Protein AF-A0A7H9HWL3-F1 (afdb_monomer)

InterPro domains:
  IPR012677 Nucleotide-binding alpha-beta plait domain superfamily [G3DSA:3.30.70.330] (81-155)
  IPR035979 RNA-binding domain superfamily [SSF54928] (73-140)

Structure (mmCIF, N/CA/C/O backbone):
data_AF-A0A7H9HWL3-F1
#
_entry.id   AF-A0A7H9HWL3-F1
#
loop_
_atom_site.group_PDB
_atom_site.id
_atom_site.type_symbol
_atom_site.label_atom_id
_atom_site.label_alt_id
_atom_site.label_comp_id
_atom_site.label_asym_id
_atom_site.label_entity_id
_atom_site.label_seq_id
_atom_site.pdbx_PDB_ins_code
_atom_site.Cartn_x
_atom_site.Cartn_y
_atom_site.Cartn_z
_atom_site.occupancy
_atom_site.B_iso_or_equiv
_atom_site.auth_seq_id
_atom_site.auth_comp_id
_atom_site.auth_asym_id
_atom_site.auth_atom_id
_atom_site.pdbx_PDB_model_num
ATOM 1 N N . MET A 1 1 ? 0.990 -5.997 11.063 1.00 56.06 1 MET A N 1
ATOM 2 C CA . MET A 1 1 ? 0.210 -4.765 11.315 1.00 56.06 1 MET A CA 1
ATOM 3 C C . MET A 1 1 ? 0.719 -4.230 12.633 1.00 56.06 1 MET A C 1
ATOM 5 O O . MET A 1 1 ? 1.069 -5.036 13.473 1.00 56.06 1 MET A O 1
ATOM 9 N N . PHE A 1 2 ? 0.883 -2.928 12.805 1.00 54.97 2 PHE A N 1
ATOM 10 C CA . PHE A 1 2 ? 1.203 -2.393 14.128 1.00 54.97 2 PHE A CA 1
ATOM 11 C C . PHE A 1 2 ? -0.070 -1.769 14.671 1.00 54.97 2 PHE A C 1
ATOM 13 O O . PHE A 1 2 ? -0.746 -1.040 13.946 1.00 54.97 2 PHE A O 1
ATOM 20 N N . VAL A 1 3 ? -0.412 -2.110 15.910 1.00 63.44 3 VAL A N 1
ATOM 21 C CA . VAL A 1 3 ? -1.534 -1.506 16.621 1.00 63.44 3 VAL A CA 1
ATOM 22 C C . VAL A 1 3 ? -1.093 -0.109 17.052 1.00 63.44 3 VAL A C 1
ATOM 24 O O . VAL A 1 3 ? -0.479 0.057 18.100 1.00 63.44 3 VAL A O 1
ATOM 27 N N . GLU A 1 4 ? -1.316 0.887 16.196 1.00 61.88 4 GLU A N 1
ATOM 28 C CA . GLU A 1 4 ? -0.907 2.272 16.478 1.00 61.88 4 GLU A CA 1
ATOM 29 C C . GLU A 1 4 ? -1.862 2.984 17.451 1.00 61.88 4 GLU A C 1
ATOM 31 O O . GLU A 1 4 ? -1.458 3.957 18.078 1.00 61.88 4 GLU A O 1
ATOM 36 N N . ASP A 1 5 ? -3.097 2.488 17.609 1.00 78.94 5 ASP A N 1
ATOM 37 C CA . ASP A 1 5 ? -4.125 3.072 18.481 1.00 78.94 5 ASP A CA 1
ATOM 38 C C . ASP A 1 5 ? -4.682 2.055 19.484 1.00 78.94 5 ASP A C 1
ATOM 40 O O . ASP A 1 5 ? -5.841 1.640 19.420 1.00 78.94 5 ASP A O 1
ATOM 44 N N . ARG A 1 6 ? -3.834 1.594 20.410 1.00 86.19 6 ARG A N 1
ATOM 45 C CA . ARG A 1 6 ? -4.273 0.640 21.440 1.00 86.19 6 ARG A CA 1
ATOM 46 C C . ARG A 1 6 ? -5.408 1.219 22.290 1.00 86.19 6 ARG A C 1
ATOM 48 O O . ARG A 1 6 ? -6.347 0.496 22.595 1.00 86.19 6 ARG A O 1
ATOM 55 N N . GLU A 1 7 ? -5.348 2.505 22.635 1.00 87.31 7 GLU A N 1
ATOM 56 C CA . GLU A 1 7 ? -6.382 3.173 23.436 1.00 87.31 7 GLU A CA 1
ATOM 57 C C . GLU A 1 7 ? -7.715 3.284 22.685 1.00 87.31 7 GLU A C 1
ATOM 59 O O . GLU A 1 7 ? -8.762 2.972 23.253 1.00 87.31 7 GLU A O 1
ATOM 64 N N . GLY A 1 8 ? -7.697 3.646 21.399 1.00 88.19 8 GLY A N 1
ATOM 65 C CA . GLY A 1 8 ? -8.901 3.698 20.571 1.00 88.19 8 GLY A CA 1
ATOM 66 C C . GLY A 1 8 ? -9.546 2.328 20.371 1.00 88.19 8 GLY A C 1
ATOM 67 O O . GLY A 1 8 ? -10.772 2.212 20.416 1.00 88.19 8 GLY A O 1
ATOM 68 N N . ILE A 1 9 ? -8.741 1.272 20.225 1.00 91.88 9 ILE A N 1
ATOM 69 C CA . ILE A 1 9 ? -9.245 -0.107 20.158 1.00 91.88 9 ILE A CA 1
ATOM 70 C C . ILE A 1 9 ? -9.848 -0.532 21.494 1.00 91.88 9 ILE A C 1
ATOM 72 O O . ILE A 1 9 ? -10.937 -1.099 21.498 1.00 91.88 9 ILE A O 1
ATOM 76 N N . VAL A 1 10 ? -9.188 -0.235 22.618 1.00 94.06 10 VAL A N 1
ATOM 77 C CA . VAL A 1 10 ? -9.724 -0.506 23.963 1.00 94.06 10 VAL A CA 1
ATOM 78 C C . VAL A 1 10 ? -11.078 0.178 24.142 1.00 94.06 10 VAL A C 1
ATOM 80 O O . VAL A 1 10 ? -12.043 -0.488 24.506 1.00 94.06 10 VAL A O 1
ATOM 83 N N . GLY A 1 11 ? -11.182 1.467 23.810 1.00 93.94 11 GLY A N 1
ATOM 84 C CA . GLY A 1 11 ? -12.438 2.212 23.923 1.00 93.94 11 GLY A CA 1
ATOM 85 C C . GLY A 1 11 ? -13.539 1.696 22.991 1.00 93.94 11 GLY A C 1
ATOM 86 O O . GLY A 1 11 ? -14.712 1.695 23.362 1.00 93.94 11 GLY A O 1
ATOM 87 N N . TRP A 1 12 ? -13.186 1.225 21.790 1.00 95.06 12 TRP A N 1
ATOM 88 C CA . TRP A 1 12 ? -14.143 0.570 20.894 1.00 95.06 12 TRP A CA 1
ATOM 89 C C . TRP A 1 12 ? -14.610 -0.780 21.453 1.00 95.06 12 TRP A C 1
ATOM 91 O O . TRP A 1 12 ? -15.813 -1.017 21.498 1.00 95.06 12 TRP A O 1
ATOM 101 N N . LEU A 1 13 ? -13.700 -1.625 21.948 1.00 95.81 13 LEU A N 1
ATOM 102 C CA . LEU A 1 13 ? -14.039 -2.921 22.549 1.00 95.81 13 LEU A CA 1
ATOM 103 C C . LEU A 1 13 ? -14.943 -2.759 23.776 1.00 95.81 13 LEU A C 1
ATOM 105 O O . LEU A 1 13 ? -15.941 -3.461 23.891 1.00 95.81 13 LEU A O 1
ATOM 109 N N . GLU A 1 14 ? -14.642 -1.808 24.662 1.00 95.69 14 GLU A N 1
ATOM 110 C CA . GLU A 1 14 ? -15.457 -1.527 25.854 1.00 95.69 14 GLU A CA 1
ATOM 111 C C . GLU A 1 14 ? -16.883 -1.091 25.513 1.00 95.69 14 GLU A C 1
ATOM 113 O O . GLU A 1 14 ? -17.807 -1.350 26.283 1.00 95.69 14 GLU A O 1
ATOM 118 N N . LYS A 1 15 ? -17.068 -0.450 24.356 1.00 96.31 15 LYS A N 1
ATOM 119 C CA . LYS A 1 15 ? -18.381 -0.037 23.870 1.00 96.31 15 LYS A CA 1
ATOM 120 C C . LYS A 1 15 ? -19.120 -1.166 23.150 1.00 96.31 15 LYS A C 1
ATOM 122 O O . LYS A 1 15 ? -20.315 -1.320 23.365 1.00 96.31 15 LYS A O 1
ATOM 127 N N . THR A 1 16 ? -18.433 -1.910 22.286 1.00 96.00 16 THR A N 1
ATOM 128 C CA . THR A 1 16 ? -19.064 -2.865 21.363 1.00 96.00 16 THR A CA 1
ATOM 129 C C . THR A 1 16 ? -19.295 -4.232 22.000 1.00 96.00 16 THR A C 1
ATOM 131 O O . THR A 1 16 ? -20.355 -4.814 21.800 1.00 96.00 16 THR A O 1
ATOM 134 N N . LEU A 1 17 ? -18.350 -4.753 22.793 1.00 95.50 17 LEU A N 1
ATOM 135 C CA . LEU A 1 17 ? -18.457 -6.096 23.384 1.00 95.50 17 LEU A CA 1
ATOM 136 C C . LEU A 1 17 ? -19.731 -6.321 24.224 1.00 95.50 17 LEU A C 1
ATOM 138 O O . LEU A 1 17 ? -20.326 -7.384 24.060 1.00 95.50 17 LEU A O 1
ATOM 142 N N . PRO A 1 18 ? -20.203 -5.366 25.056 1.00 95.69 18 PRO A N 1
ATOM 143 C CA . PRO A 1 18 ? -21.454 -5.532 25.801 1.00 95.69 18 PRO A CA 1
ATOM 144 C C . PRO A 1 18 ? -22.705 -5.678 24.923 1.00 95.69 18 PRO A C 1
ATOM 146 O O . PRO A 1 18 ? -23.732 -6.141 25.408 1.00 95.69 18 PRO A O 1
ATOM 149 N N . GLU A 1 19 ? -22.653 -5.230 23.664 1.00 94.62 19 GLU A N 1
ATOM 150 C CA . GLU A 1 19 ? -23.784 -5.298 22.731 1.00 94.62 19 GLU A CA 1
ATOM 151 C C . GLU A 1 19 ? -23.833 -6.627 21.966 1.00 94.62 19 GLU A C 1
ATOM 153 O O . GLU A 1 19 ? -24.900 -7.011 21.494 1.00 94.62 19 GLU A O 1
ATOM 158 N N . VAL A 1 20 ? -22.692 -7.314 21.836 1.00 94.19 20 VAL A N 1
ATOM 159 C CA . VAL A 1 20 ? -22.531 -8.498 20.969 1.00 94.19 20 VAL A CA 1
ATOM 160 C C . VAL A 1 20 ? -22.169 -9.776 21.729 1.00 94.19 20 VAL A C 1
ATOM 162 O O . VAL A 1 20 ? -22.011 -10.826 21.115 1.00 94.19 20 VAL A O 1
ATOM 165 N N . SER A 1 21 ? -21.975 -9.713 23.048 1.00 93.69 21 SER A N 1
ATOM 166 C CA . SER A 1 21 ? -21.606 -10.872 23.862 1.00 93.69 21 SER A CA 1
ATOM 167 C C . SER A 1 21 ? -22.185 -10.787 25.269 1.00 93.69 21 SER A C 1
ATOM 169 O O . SER A 1 21 ? -22.135 -9.742 25.915 1.00 93.69 21 SER A O 1
ATOM 171 N N . GLU A 1 22 ? -22.671 -11.922 25.774 1.00 90.75 22 GLU A N 1
ATOM 172 C CA . GLU A 1 22 ? -23.059 -12.092 27.182 1.00 90.75 22 GLU A CA 1
ATOM 173 C C . GLU A 1 22 ? -21.871 -12.480 28.087 1.00 90.75 22 GLU A C 1
ATOM 175 O O . GLU A 1 22 ? -22.026 -12.613 29.304 1.00 90.75 22 GLU A O 1
ATOM 180 N N . ALA A 1 23 ? -20.684 -12.700 27.511 1.00 91.88 23 ALA A N 1
ATOM 181 C CA . ALA A 1 23 ? -19.489 -13.085 28.252 1.00 91.88 23 ALA A CA 1
ATOM 182 C C . ALA A 1 23 ? -18.926 -11.929 29.100 1.00 91.88 23 ALA A C 1
ATOM 184 O O . ALA A 1 23 ? -19.312 -10.767 28.969 1.00 91.88 23 ALA A O 1
ATOM 185 N N . ASP A 1 24 ? -17.960 -12.245 29.969 1.00 93.94 24 ASP A N 1
ATOM 186 C CA . ASP A 1 24 ? -17.221 -11.221 30.709 1.00 93.94 24 ASP A CA 1
ATOM 187 C C . ASP A 1 24 ? -16.442 -10.324 29.734 1.00 93.94 24 ASP A C 1
ATOM 189 O O . ASP A 1 24 ? -15.425 -10.718 29.153 1.00 93.94 24 ASP A O 1
ATOM 193 N N . VAL A 1 25 ? -16.938 -9.098 29.574 1.00 93.38 25 VAL A N 1
ATOM 194 C CA . VAL A 1 25 ? -16.396 -8.082 28.667 1.00 93.38 25 VAL A CA 1
ATOM 195 C C . VAL A 1 25 ? -14.932 -7.770 28.971 1.00 93.38 25 VAL A C 1
ATOM 197 O O . VAL A 1 25 ? -14.155 -7.547 28.044 1.00 93.38 25 VAL A O 1
ATOM 200 N N . SER A 1 26 ? -14.532 -7.759 30.247 1.00 92.88 26 SER A N 1
ATOM 201 C CA . SER A 1 26 ? -13.153 -7.441 30.620 1.00 92.88 26 SER A CA 1
ATOM 202 C C . SER A 1 26 ? -12.207 -8.546 30.169 1.00 92.88 26 SER A C 1
ATOM 204 O O . SER A 1 26 ? -11.180 -8.256 29.560 1.00 92.88 26 SER A O 1
ATOM 206 N N . LEU A 1 27 ? -12.577 -9.804 30.415 1.00 93.81 27 LEU A N 1
ATOM 207 C CA . LEU A 1 27 ? -11.764 -10.956 30.031 1.00 93.81 27 LEU A CA 1
ATOM 208 C C . LEU A 1 27 ? -11.664 -11.093 28.506 1.00 93.81 27 LEU A C 1
ATOM 210 O O . LEU A 1 27 ? -10.583 -11.328 27.969 1.00 93.81 27 LEU A O 1
ATOM 214 N N . LEU A 1 28 ? -12.786 -10.913 27.805 1.00 93.81 28 LEU A N 1
ATOM 215 C CA . LEU A 1 28 ? -12.839 -11.008 26.348 1.00 93.81 28 LEU A CA 1
ATOM 216 C C . LEU A 1 28 ? -12.024 -9.899 25.672 1.00 93.81 28 LEU A C 1
ATOM 218 O O . LEU A 1 28 ? -11.327 -10.148 24.689 1.00 93.81 28 LEU A O 1
ATOM 222 N N . LYS A 1 29 ? -12.065 -8.682 26.224 1.00 95.62 29 LYS A N 1
ATOM 223 C CA . LYS A 1 29 ? -11.230 -7.561 25.783 1.00 95.62 29 LYS A CA 1
ATOM 224 C C . LYS A 1 29 ? -9.746 -7.889 25.915 1.00 95.62 29 LYS A C 1
ATOM 226 O O . LYS A 1 29 ? -9.013 -7.726 24.943 1.00 95.62 29 LYS A O 1
ATOM 231 N N . ASP A 1 30 ? -9.312 -8.353 27.084 1.00 93.75 30 ASP A N 1
ATOM 232 C CA . ASP A 1 30 ? -7.902 -8.667 27.334 1.00 93.75 30 ASP A CA 1
ATOM 233 C C . ASP A 1 30 ? -7.409 -9.775 26.395 1.00 93.75 30 ASP A C 1
ATOM 235 O O . ASP A 1 30 ? -6.359 -9.629 25.768 1.00 93.75 30 ASP A O 1
ATOM 239 N N . PHE A 1 31 ? -8.225 -10.814 26.194 1.00 95.62 31 PHE A N 1
ATOM 240 C CA . PHE A 1 31 ? -7.952 -11.881 25.233 1.00 95.62 31 PHE A CA 1
ATOM 241 C C . PHE A 1 31 ? -7.795 -11.361 23.796 1.00 95.62 31 PHE A C 1
ATOM 243 O O . PHE A 1 31 ? -6.853 -11.728 23.096 1.00 95.62 31 PHE A O 1
ATOM 250 N N . LEU A 1 32 ? -8.693 -10.484 23.337 1.00 94.94 32 LEU A N 1
ATOM 251 C CA . LEU A 1 32 ? -8.620 -9.920 21.986 1.00 94.94 32 LEU A CA 1
ATOM 252 C C . LEU A 1 32 ? -7.395 -9.021 21.792 1.00 94.94 32 LEU A C 1
ATOM 254 O O . LEU A 1 32 ? -6.820 -8.997 20.703 1.00 94.94 32 LEU A O 1
ATOM 258 N N . LEU A 1 33 ? -6.975 -8.297 22.829 1.00 93.19 33 LEU A N 1
ATOM 259 C CA . LEU A 1 33 ? -5.755 -7.492 22.791 1.00 93.19 33 LEU A CA 1
ATOM 260 C C . LEU A 1 33 ? -4.498 -8.367 22.739 1.00 93.19 33 LEU A C 1
ATOM 262 O O . LEU A 1 33 ? -3.592 -8.061 21.968 1.00 93.19 33 LEU A O 1
ATOM 266 N N . GLU A 1 34 ? -4.454 -9.460 23.499 1.00 92.31 34 GLU A N 1
ATOM 267 C CA . GLU A 1 34 ? -3.364 -10.443 23.433 1.00 92.31 34 GLU A CA 1
ATOM 268 C C . GLU A 1 34 ? -3.313 -11.117 22.053 1.00 92.31 34 GLU A C 1
ATOM 270 O O . GLU A 1 34 ? -2.261 -11.174 21.414 1.00 92.31 34 GLU A O 1
ATOM 275 N N . PHE A 1 35 ? -4.474 -11.512 21.520 1.00 92.56 35 PHE A N 1
ATOM 276 C CA . PHE A 1 35 ? -4.588 -12.055 20.168 1.00 92.56 35 PHE A CA 1
ATOM 277 C C . PHE A 1 35 ? -4.013 -11.100 19.115 1.00 92.56 35 PHE A C 1
ATOM 279 O O . PHE A 1 35 ? -3.301 -11.537 18.207 1.00 92.56 35 PHE A O 1
ATOM 286 N N . LEU A 1 36 ? -4.281 -9.794 19.230 1.00 90.62 36 LEU A N 1
ATOM 287 C CA . LEU A 1 36 ? -3.723 -8.795 18.317 1.00 90.62 36 LEU A CA 1
ATOM 288 C C . LEU A 1 36 ? -2.198 -8.773 18.335 1.00 90.62 36 LEU A C 1
ATOM 290 O O . LEU A 1 36 ? -1.596 -8.656 17.267 1.00 90.62 36 LEU A O 1
ATOM 294 N N . GLU A 1 37 ? -1.570 -8.886 19.503 1.00 86.19 37 GLU A N 1
ATOM 295 C CA . GLU A 1 37 ? -0.109 -8.889 19.616 1.00 86.19 37 GLU A CA 1
ATOM 296 C C . GLU A 1 37 ? 0.499 -10.076 18.848 1.00 86.19 37 GLU A C 1
ATOM 298 O O . GLU A 1 37 ? 1.485 -9.904 18.126 1.00 86.19 37 GLU A O 1
ATOM 303 N N . GLU A 1 38 ? -0.147 -11.243 18.893 1.00 84.56 38 GLU A N 1
ATOM 304 C CA . GLU A 1 38 ? 0.309 -12.455 18.203 1.00 84.56 38 GLU A CA 1
ATOM 305 C C . GLU A 1 38 ? -0.046 -12.514 16.707 1.00 84.56 38 GLU A C 1
ATOM 307 O O . GLU A 1 38 ? 0.677 -13.127 15.920 1.00 84.56 38 GLU A O 1
ATOM 312 N N . HIS A 1 39 ? -1.168 -11.917 16.299 1.00 84.12 39 HIS A N 1
ATOM 313 C 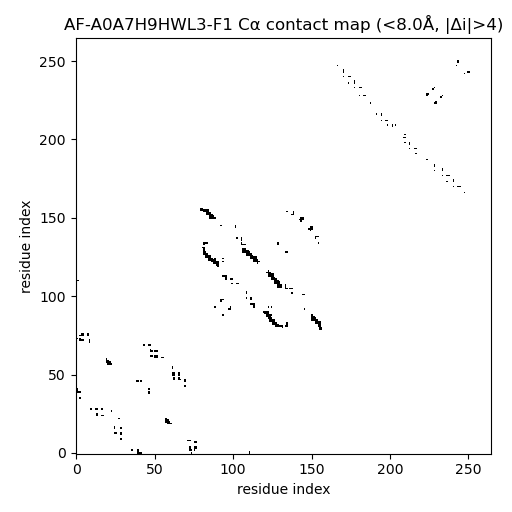CA . HIS A 1 39 ? -1.779 -12.141 14.979 1.00 84.12 39 HIS A CA 1
ATOM 314 C C . HIS A 1 39 ? -1.781 -10.913 14.071 1.00 84.12 39 HIS A C 1
ATOM 316 O O . HIS A 1 39 ? -2.358 -10.933 12.978 1.00 84.12 39 HIS A O 1
ATOM 322 N N . SER A 1 40 ? -1.127 -9.836 14.498 1.00 78.25 40 SER A N 1
ATOM 323 C CA . SER A 1 40 ? -1.124 -8.574 13.768 1.00 78.25 40 SER A CA 1
ATOM 324 C C . SER A 1 40 ? -0.550 -8.680 12.349 1.00 78.25 40 SER A C 1
ATOM 326 O O . SER A 1 40 ? -0.857 -7.861 11.491 1.00 78.25 40 SER A O 1
ATOM 328 N N . ASP A 1 41 ? 0.303 -9.643 12.024 1.00 75.44 41 ASP A N 1
ATOM 329 C CA . ASP A 1 41 ? 0.928 -9.762 10.701 1.00 75.44 41 ASP A CA 1
ATOM 330 C C . ASP A 1 41 ? 0.044 -10.430 9.631 1.00 75.44 41 ASP A C 1
ATOM 332 O O . ASP A 1 41 ? 0.386 -10.393 8.443 1.00 75.44 41 ASP A O 1
ATOM 336 N N . LYS A 1 42 ? -1.116 -10.975 10.013 1.00 78.50 42 LYS A N 1
ATOM 337 C CA . LYS A 1 42 ? -2.020 -11.680 9.099 1.00 78.50 42 LYS A CA 1
ATOM 338 C C . LYS A 1 42 ? -2.764 -10.720 8.157 1.00 78.50 42 LYS A C 1
ATOM 340 O O . LYS A 1 42 ? -3.109 -9.585 8.491 1.00 78.50 42 LYS A O 1
ATOM 345 N N . GLY A 1 43 ? -3.006 -11.183 6.927 1.00 81.00 43 GLY A N 1
ATOM 346 C CA . GLY A 1 43 ? -3.880 -10.491 5.971 1.00 81.00 43 GLY A CA 1
ATOM 347 C C . GLY A 1 43 ? -5.341 -10.487 6.440 1.00 81.00 43 GLY A C 1
ATOM 348 O O . GLY A 1 43 ? -5.694 -11.291 7.296 1.00 81.00 43 GLY A O 1
ATOM 349 N N . LYS A 1 44 ? -6.184 -9.613 5.862 1.00 87.81 44 LYS A N 1
ATOM 350 C CA . LYS A 1 44 ? -7.592 -9.424 6.275 1.00 87.81 44 LYS A CA 1
ATOM 351 C C . LYS A 1 44 ? -8.343 -10.741 6.451 1.00 87.81 44 LYS A C 1
ATOM 353 O O . LYS A 1 44 ? -8.796 -11.018 7.550 1.00 87.81 44 LYS A O 1
ATOM 358 N N . ASP A 1 45 ? -8.418 -11.557 5.403 1.00 89.94 45 ASP A N 1
ATOM 359 C CA . ASP A 1 45 ? -9.234 -12.778 5.428 1.00 89.94 45 ASP A CA 1
ATOM 360 C C . ASP A 1 45 ? -8.743 -13.766 6.497 1.00 89.94 45 ASP A C 1
ATOM 362 O O . ASP A 1 45 ? -9.524 -14.248 7.307 1.00 89.94 45 ASP A O 1
ATOM 366 N N . ALA A 1 46 ? -7.424 -13.976 6.586 1.00 90.19 46 ALA A N 1
ATOM 367 C CA . ALA A 1 46 ? -6.826 -14.863 7.583 1.00 90.19 46 ALA A CA 1
ATOM 368 C C . ALA A 1 46 ? -6.981 -14.351 9.026 1.00 90.19 46 ALA A C 1
ATOM 370 O O . ALA A 1 46 ? -7.050 -15.152 9.956 1.00 90.19 46 ALA A O 1
ATOM 371 N N . PHE A 1 47 ? -7.001 -13.030 9.222 1.00 93.06 47 PHE A N 1
ATOM 372 C CA . PHE A 1 47 ? -7.285 -12.419 10.516 1.00 93.06 47 PHE A CA 1
ATOM 373 C C . PHE A 1 47 ? -8.756 -12.608 10.892 1.00 93.06 47 PHE A C 1
ATOM 375 O O . PHE A 1 47 ? -9.048 -13.111 11.972 1.00 93.06 47 PHE A O 1
ATOM 382 N N . VAL A 1 48 ? -9.669 -12.252 9.982 1.00 94.69 48 VAL A N 1
ATOM 383 C CA . VAL A 1 48 ? -11.118 -12.353 10.190 1.00 94.69 48 VAL A CA 1
ATOM 384 C C . VAL A 1 48 ? -11.510 -13.795 10.490 1.00 94.69 48 VAL A C 1
ATOM 386 O O . VAL A 1 48 ? -12.192 -14.033 11.480 1.00 94.69 48 VAL A O 1
ATOM 389 N N . ASP A 1 49 ? -11.029 -14.761 9.706 1.00 95.19 49 ASP A N 1
ATOM 390 C CA . ASP A 1 49 ? -11.331 -16.179 9.919 1.00 95.19 49 ASP A CA 1
ATOM 391 C C . ASP A 1 49 ? -10.800 -16.688 11.269 1.00 95.19 49 ASP A C 1
ATOM 393 O O . ASP A 1 49 ? -11.484 -17.453 11.948 1.00 95.19 49 ASP A O 1
ATOM 397 N N . ALA A 1 50 ? -9.613 -16.240 11.692 1.00 94.88 50 ALA A N 1
ATOM 398 C CA . ALA A 1 50 ? -9.054 -16.610 12.991 1.00 94.88 50 ALA A CA 1
ATOM 399 C C . ALA A 1 50 ? -9.875 -16.039 14.158 1.00 94.88 50 ALA A C 1
ATOM 401 O O . ALA A 1 50 ? -10.158 -16.764 15.108 1.00 94.88 50 ALA A O 1
ATOM 402 N N . VAL A 1 51 ? -10.304 -14.776 14.069 1.00 95.25 51 VAL A N 1
ATOM 403 C CA . VAL A 1 51 ? -11.172 -14.152 15.081 1.00 95.25 51 VAL A CA 1
ATOM 404 C C . VAL A 1 51 ? -12.541 -14.832 15.114 1.00 95.25 51 VAL A C 1
ATOM 406 O O . VAL A 1 51 ? -13.020 -15.162 16.193 1.00 95.25 51 VAL A O 1
ATOM 409 N N . CYS A 1 52 ? -13.144 -15.115 13.955 1.00 96.19 52 CYS A N 1
ATOM 410 C CA . CYS A 1 52 ? -14.429 -15.820 13.879 1.00 96.19 52 CYS A CA 1
ATOM 411 C C . CYS A 1 52 ? -14.367 -17.181 14.576 1.00 96.19 52 CYS A C 1
ATOM 413 O O . CYS A 1 52 ? -15.281 -17.529 15.313 1.00 96.19 52 CYS A O 1
ATOM 415 N N . LEU A 1 53 ? -13.291 -17.939 14.342 1.00 94.31 53 LEU A N 1
ATOM 416 C CA . LEU A 1 53 ? -13.108 -19.269 14.918 1.00 94.31 53 LEU A CA 1
ATOM 417 C C . LEU A 1 53 ? -12.877 -19.224 16.433 1.00 94.31 53 LEU A C 1
ATOM 419 O O . LEU A 1 53 ? -13.327 -20.117 17.142 1.00 94.31 53 LEU A O 1
ATOM 423 N N . LEU A 1 54 ? -12.183 -18.200 16.932 1.00 93.81 54 LEU A N 1
ATOM 424 C CA . LEU A 1 54 ? -11.941 -18.027 18.367 1.00 93.81 54 LEU A CA 1
ATOM 425 C C . LEU A 1 54 ? -13.175 -17.550 19.132 1.00 93.81 54 LEU A C 1
ATOM 427 O O . LEU A 1 54 ? -13.330 -17.886 20.302 1.00 93.81 54 LEU A O 1
ATOM 431 N N . LEU A 1 55 ? -14.027 -16.757 18.484 1.00 94.62 55 LEU A N 1
ATOM 432 C CA . LEU A 1 55 ? -15.211 -16.154 19.095 1.00 94.62 55 LEU A CA 1
ATOM 433 C C . LEU A 1 55 ? -16.501 -16.934 18.823 1.00 94.62 55 LEU A C 1
ATOM 435 O O . LEU A 1 55 ? -17.585 -16.462 19.172 1.00 94.62 55 LEU A O 1
ATOM 439 N N . ASP A 1 56 ? -16.395 -18.108 18.200 1.00 93.44 56 ASP A N 1
ATOM 440 C CA . ASP A 1 56 ? -17.541 -18.951 17.879 1.00 93.44 56 ASP A CA 1
ATOM 441 C C . ASP A 1 56 ? -18.297 -19.353 19.156 1.00 93.44 56 ASP A C 1
ATOM 443 O O . ASP A 1 56 ? -17.723 -19.897 20.101 1.00 93.44 56 ASP A O 1
ATOM 447 N N . GLY A 1 57 ? -19.590 -19.028 19.203 1.00 91.38 57 GLY A N 1
ATOM 448 C CA . GLY A 1 57 ? -20.444 -19.239 20.376 1.00 91.38 57 GLY A CA 1
ATOM 449 C C . GLY A 1 57 ? -20.197 -18.299 21.565 1.00 91.38 57 GLY A C 1
ATOM 450 O O . GLY A 1 57 ? -20.836 -18.481 22.599 1.00 91.38 57 GLY A O 1
ATOM 451 N N . ILE A 1 58 ? -19.298 -17.314 21.446 1.00 94.50 58 ILE A N 1
ATOM 452 C CA . ILE A 1 58 ? -19.043 -16.283 22.472 1.00 94.50 58 ILE A CA 1
ATOM 453 C C . ILE A 1 58 ? -19.629 -14.936 22.044 1.00 94.50 58 ILE A C 1
ATOM 455 O O . ILE A 1 58 ? -20.179 -14.207 22.870 1.00 94.50 58 ILE A O 1
ATOM 459 N N . VAL A 1 59 ? -19.475 -14.597 20.762 1.00 94.31 59 VAL A N 1
ATOM 460 C CA . VAL A 1 59 ? -19.958 -13.350 20.164 1.00 94.31 59 VAL A CA 1
ATOM 461 C C . VAL A 1 59 ? -21.037 -13.667 19.139 1.00 94.31 59 VAL A C 1
ATOM 463 O O . VAL A 1 59 ? -20.820 -14.481 18.235 1.00 94.31 59 VAL A O 1
ATOM 466 N N . ASP A 1 60 ? -22.176 -12.994 19.264 1.00 90.12 60 ASP A N 1
ATOM 467 C CA . ASP A 1 60 ? -23.260 -13.053 18.292 1.00 90.12 60 ASP A CA 1
ATOM 468 C C . ASP A 1 60 ? -22.791 -12.453 16.964 1.00 90.12 60 ASP A C 1
ATOM 470 O O . ASP A 1 60 ? -22.217 -11.365 16.923 1.00 90.12 60 ASP A O 1
ATOM 474 N N . ASP A 1 61 ? -23.012 -13.179 15.865 1.00 90.94 61 ASP A N 1
ATOM 475 C CA . ASP A 1 61 ? -22.559 -12.785 14.528 1.00 90.94 61 ASP A CA 1
ATOM 476 C C . ASP A 1 61 ? -21.062 -12.389 14.494 1.00 90.94 61 ASP A C 1
ATOM 478 O O . ASP A 1 61 ? -20.668 -11.279 14.121 1.00 90.94 61 ASP A O 1
ATOM 482 N N . SER A 1 62 ? -20.194 -13.344 14.849 1.00 93.19 62 SER A N 1
ATOM 483 C CA . SER A 1 62 ? -18.741 -13.145 14.996 1.00 93.19 62 SER A CA 1
ATOM 484 C C . SER A 1 62 ? -18.027 -12.583 13.757 1.00 93.19 62 SER A C 1
ATOM 486 O O . SER A 1 62 ? -16.995 -11.922 13.886 1.00 93.19 62 SER A O 1
ATOM 488 N N . ARG A 1 63 ? -18.566 -12.793 12.548 1.00 94.94 63 ARG A N 1
ATOM 489 C CA . ARG A 1 63 ? -17.957 -12.320 11.294 1.00 94.94 63 ARG A CA 1
ATOM 490 C C . ARG A 1 63 ? -18.063 -10.803 11.093 1.00 94.94 63 ARG A C 1
ATOM 492 O O . ARG A 1 63 ? -17.009 -10.191 10.921 1.00 94.94 63 ARG A O 1
ATOM 499 N N . PRO A 1 64 ? -19.255 -10.175 11.128 1.00 96.44 64 PRO A N 1
ATOM 500 C CA . PRO A 1 64 ? -19.371 -8.716 11.156 1.00 96.44 64 PRO A CA 1
ATOM 501 C C . PRO A 1 64 ? -18.482 -8.055 12.215 1.00 96.44 64 PRO A C 1
ATOM 503 O O . PRO A 1 64 ? -17.749 -7.118 11.899 1.00 96.44 64 PRO A O 1
ATOM 506 N N . PHE A 1 65 ? -18.473 -8.598 13.437 1.00 96.25 65 PHE A N 1
ATOM 507 C CA . PHE A 1 65 ? -17.605 -8.111 14.508 1.00 96.25 65 PHE A CA 1
ATOM 508 C C . PHE A 1 65 ? -16.119 -8.206 14.134 1.00 96.25 65 PHE A C 1
ATOM 510 O O . PHE A 1 65 ? -15.384 -7.232 14.275 1.00 96.25 65 PHE A O 1
ATOM 517 N N . ALA A 1 66 ? -15.665 -9.351 13.617 1.00 95.94 66 ALA A N 1
ATOM 518 C CA . ALA A 1 66 ? -14.273 -9.559 13.220 1.00 95.94 66 ALA A CA 1
ATOM 519 C C . ALA A 1 66 ? -13.832 -8.632 12.074 1.00 95.94 66 ALA A C 1
ATOM 521 O O . ALA A 1 66 ? -12.685 -8.175 12.050 1.00 95.94 66 ALA A O 1
ATOM 522 N N . GLU A 1 67 ? -14.723 -8.345 11.124 1.00 94.12 67 GLU A N 1
ATOM 523 C CA . GLU A 1 67 ? -14.463 -7.396 10.040 1.00 94.12 67 GLU A CA 1
ATOM 524 C C . GLU A 1 67 ? -14.318 -5.965 10.564 1.00 94.12 67 GLU A C 1
ATOM 526 O O . GLU A 1 67 ? -13.338 -5.299 10.222 1.00 94.12 67 GLU A O 1
ATOM 531 N N . GLU A 1 68 ? -15.232 -5.511 11.426 1.00 94.50 68 GLU A N 1
ATOM 532 C CA . GLU A 1 68 ? -15.142 -4.185 12.046 1.00 94.50 68 GLU A CA 1
ATOM 533 C C . GLU A 1 68 ? -13.914 -4.083 12.957 1.00 94.50 68 GLU A C 1
ATOM 535 O O . GLU A 1 68 ? -13.191 -3.086 12.922 1.00 94.50 68 GLU A O 1
ATOM 540 N N . PHE A 1 69 ? -13.609 -5.140 13.710 1.00 94.12 69 PHE A N 1
ATOM 541 C CA . PHE A 1 69 ? -12.421 -5.204 14.551 1.00 94.12 69 PHE A CA 1
ATOM 542 C C . PHE A 1 69 ? -11.147 -5.059 13.718 1.00 94.12 69 PHE A C 1
ATOM 544 O O . PHE A 1 69 ? -10.295 -4.227 14.028 1.00 94.12 69 PHE A O 1
ATOM 551 N N . TYR A 1 70 ? -11.038 -5.792 12.606 1.00 91.81 70 TYR A N 1
ATOM 552 C CA . TYR A 1 70 ? -9.924 -5.636 11.672 1.00 91.81 70 TYR A CA 1
ATOM 553 C C . TYR A 1 70 ? -9.830 -4.208 11.132 1.00 91.81 70 TYR A C 1
ATOM 555 O O . TYR A 1 70 ? -8.734 -3.652 11.025 1.00 91.81 70 TYR A O 1
ATOM 563 N N . GLU A 1 71 ? -10.968 -3.600 10.792 1.00 88.25 71 GLU A N 1
ATOM 564 C CA . GLU A 1 71 ? -11.006 -2.215 10.344 1.00 88.25 71 GLU A CA 1
ATOM 565 C C . GLU A 1 71 ? -10.508 -1.266 11.421 1.00 88.25 71 GLU A C 1
ATOM 567 O O . GLU A 1 71 ? -9.674 -0.432 11.091 1.00 88.25 71 GLU A O 1
ATOM 572 N N . LYS A 1 72 ? -10.912 -1.410 12.687 1.00 89.75 72 LYS A N 1
ATOM 573 C CA . LYS A 1 72 ? -10.416 -0.597 13.813 1.00 89.75 72 LYS A CA 1
ATOM 574 C C . LYS A 1 72 ? -8.929 -0.760 14.054 1.00 89.75 72 LYS A C 1
ATOM 576 O O . LYS A 1 72 ? -8.222 0.226 14.212 1.00 89.75 72 LYS A O 1
ATOM 581 N N . VAL A 1 73 ? -8.430 -1.985 13.983 1.00 87.88 73 VAL A N 1
ATOM 582 C CA . VAL A 1 73 ? -6.996 -2.265 14.119 1.00 87.88 73 VAL A CA 1
ATOM 583 C C . VAL A 1 73 ? -6.206 -1.638 12.962 1.00 87.88 73 VAL A C 1
ATOM 585 O O . VAL A 1 73 ? -5.099 -1.135 13.152 1.00 87.88 73 VAL A O 1
ATOM 588 N N . CYS A 1 74 ? -6.777 -1.630 11.755 1.00 82.06 74 CYS A N 1
ATOM 589 C CA . CYS A 1 74 ? -6.180 -1.003 10.574 1.00 82.06 74 CYS A CA 1
ATOM 590 C C . CYS A 1 74 ? -6.327 0.519 10.538 1.00 82.06 74 CYS A C 1
ATOM 592 O O . CYS A 1 74 ? -5.483 1.203 9.954 1.00 82.06 74 CYS A O 1
ATOM 594 N N . SER A 1 75 ? -7.422 1.037 11.085 1.00 71.00 75 SER A N 1
ATOM 595 C CA . SER A 1 75 ? -7.708 2.456 11.235 1.00 71.00 75 SER A CA 1
ATOM 596 C C . SER A 1 75 ? -7.122 2.911 12.559 1.00 71.00 75 SER A C 1
ATOM 598 O O . SER A 1 75 ? -7.831 3.268 13.491 1.00 71.00 75 SER A O 1
ATOM 600 N N . GLY A 1 76 ? -5.785 2.928 12.608 1.00 61.25 76 GLY A N 1
ATOM 601 C CA . GLY A 1 76 ? -5.074 3.754 13.579 1.00 61.25 76 GLY A CA 1
ATOM 602 C C . GLY A 1 76 ? -5.576 5.203 13.524 1.00 61.25 76 GLY A C 1
ATOM 603 O O . GLY A 1 76 ? -6.366 5.551 12.630 1.00 61.25 76 GLY A O 1
ATOM 604 N N . PRO A 1 77 ? -5.110 6.079 14.433 1.00 55.38 77 PRO A N 1
ATOM 605 C CA . PRO A 1 77 ? -5.606 7.443 14.493 1.00 55.38 77 PRO A CA 1
ATOM 606 C C . PRO A 1 77 ? -5.445 8.011 13.089 1.00 55.38 77 PRO A C 1
ATOM 608 O O . PRO A 1 77 ? -4.411 7.767 12.452 1.00 55.38 77 PRO A O 1
ATOM 611 N N . ALA A 1 78 ? -6.468 8.698 12.579 1.00 53.78 78 ALA A N 1
ATOM 612 C CA . ALA A 1 78 ? -6.412 9.405 11.306 1.00 53.78 78 ALA A CA 1
ATOM 613 C C . ALA A 1 78 ? -5.432 10.585 11.423 1.00 53.78 78 ALA A C 1
ATOM 615 O O . ALA A 1 78 ? -5.783 11.746 11.244 1.00 53.78 78 ALA A O 1
ATOM 616 N N . ASP A 1 79 ? -4.192 10.290 11.787 1.00 60.31 79 ASP A N 1
ATOM 617 C CA . ASP A 1 79 ? -3.066 11.168 11.708 1.00 60.31 79 ASP A CA 1
ATOM 618 C C . ASP A 1 79 ? -2.754 11.256 10.223 1.00 60.31 79 ASP A C 1
ATOM 620 O O . ASP A 1 79 ? -2.066 10.425 9.628 1.00 60.31 79 ASP A O 1
ATOM 624 N N . VAL A 1 80 ? -3.377 12.255 9.606 1.00 65.00 80 VAL A N 1
ATOM 625 C CA . VAL A 1 80 ? -3.108 12.695 8.236 1.00 65.00 80 VAL A CA 1
ATOM 626 C C . VAL A 1 80 ? -1.647 13.178 8.120 1.00 65.00 80 VAL A C 1
ATOM 628 O O . VAL A 1 80 ? -1.153 13.433 7.024 1.00 65.00 80 VAL A O 1
ATOM 631 N N . GLY A 1 81 ? -0.925 13.288 9.243 1.00 76.38 81 GLY A N 1
ATOM 632 C CA . GLY A 1 81 ? 0.490 13.593 9.312 1.00 76.38 81 GLY A CA 1
ATOM 633 C C . GLY A 1 81 ? 1.395 12.424 8.921 1.00 76.38 81 GLY A C 1
ATOM 634 O O . GLY A 1 81 ? 1.148 11.257 9.200 1.00 76.38 81 GLY A O 1
ATOM 635 N N . ASN A 1 82 ? 2.510 12.778 8.291 1.00 91.25 82 ASN A N 1
ATOM 636 C CA . ASN A 1 82 ? 3.701 11.942 8.124 1.00 91.25 82 ASN A CA 1
ATOM 637 C C . ASN A 1 82 ? 3.566 10.698 7.226 1.00 91.25 82 ASN A C 1
ATOM 639 O O . ASN A 1 82 ? 4.457 9.848 7.202 1.00 91.25 82 ASN A O 1
ATOM 643 N N . TRP A 1 83 ? 2.503 10.613 6.429 1.00 92.88 83 TRP A N 1
ATOM 644 C CA . TRP A 1 83 ? 2.341 9.567 5.424 1.00 92.88 83 TRP A CA 1
ATOM 645 C C . TRP A 1 83 ? 2.850 9.991 4.046 1.00 92.88 83 TRP A C 1
ATOM 647 O O . TRP A 1 83 ? 2.557 11.086 3.555 1.00 92.88 83 TRP A O 1
ATOM 657 N N . VAL A 1 84 ? 3.523 9.065 3.367 1.00 94.44 84 VAL A N 1
ATOM 658 C CA . VAL A 1 84 ? 3.854 9.152 1.943 1.00 94.44 84 VAL A CA 1
ATOM 659 C C . VAL A 1 84 ? 3.312 7.950 1.178 1.00 94.44 84 VAL A C 1
ATOM 661 O O . VAL A 1 84 ? 3.279 6.828 1.682 1.00 94.44 84 VAL A O 1
ATOM 664 N N . THR A 1 85 ? 2.903 8.184 -0.063 1.00 94.12 85 THR A N 1
ATOM 665 C CA . THR A 1 85 ? 2.561 7.148 -1.037 1.00 94.12 85 THR A CA 1
ATOM 666 C C . THR A 1 85 ? 3.683 7.032 -2.049 1.00 94.12 85 THR A C 1
ATOM 668 O O . THR A 1 85 ? 4.027 8.013 -2.700 1.00 94.12 85 THR A O 1
ATOM 671 N N . VAL A 1 86 ? 4.222 5.830 -2.204 1.00 94.38 86 VAL A N 1
ATOM 672 C CA . VAL A 1 86 ? 5.209 5.469 -3.220 1.00 94.38 86 VAL A CA 1
ATOM 673 C C . VAL A 1 86 ? 4.499 4.705 -4.332 1.00 94.38 86 VAL A C 1
ATOM 675 O O . VAL A 1 86 ? 3.828 3.706 -4.067 1.00 94.38 86 VAL A O 1
ATOM 678 N N . TYR A 1 87 ? 4.643 5.158 -5.573 1.00 93.19 87 TYR A N 1
ATOM 679 C CA . TYR A 1 87 ? 3.958 4.595 -6.738 1.00 93.19 87 TYR A CA 1
ATOM 680 C C . TYR A 1 87 ? 4.895 3.804 -7.658 1.00 93.19 87 TYR A C 1
ATOM 682 O O . TYR A 1 87 ? 6.110 4.002 -7.671 1.00 93.19 87 TYR A O 1
ATOM 690 N N . ASP A 1 88 ? 4.291 2.948 -8.490 1.00 90.44 88 ASP A N 1
ATOM 691 C CA . ASP A 1 88 ? 4.948 2.166 -9.554 1.00 90.44 88 ASP A CA 1
ATOM 692 C C . ASP A 1 88 ? 6.017 1.169 -9.064 1.00 90.44 88 ASP A C 1
ATOM 694 O O . ASP A 1 88 ? 6.967 0.833 -9.783 1.00 90.44 88 ASP A O 1
ATOM 698 N N . LEU A 1 89 ? 5.853 0.623 -7.858 1.00 91.88 89 LEU A N 1
ATOM 699 C CA . LEU A 1 89 ? 6.756 -0.394 -7.327 1.00 91.88 89 LEU A CA 1
ATOM 700 C C . LEU A 1 89 ? 6.613 -1.706 -8.122 1.00 91.88 89 LEU A C 1
ATOM 702 O O . LEU A 1 89 ? 5.506 -2.241 -8.235 1.00 91.88 89 LEU A O 1
ATOM 706 N N . PRO A 1 90 ? 7.706 -2.258 -8.682 1.00 89.88 90 PRO A N 1
ATOM 707 C CA . PRO A 1 90 ? 7.689 -3.579 -9.305 1.00 89.88 90 PRO A CA 1
ATOM 708 C C . PRO A 1 90 ? 7.339 -4.684 -8.307 1.00 89.88 90 PRO A C 1
ATOM 710 O O . PRO A 1 90 ? 7.848 -4.694 -7.186 1.00 89.88 90 PRO A O 1
ATOM 713 N N . ALA A 1 91 ? 6.573 -5.685 -8.740 1.00 87.94 91 ALA A N 1
ATOM 714 C CA . ALA A 1 91 ? 6.152 -6.798 -7.884 1.00 87.94 91 ALA A CA 1
ATOM 715 C C . ALA A 1 91 ? 7.302 -7.490 -7.112 1.00 87.94 91 ALA A C 1
ATOM 717 O O . ALA A 1 91 ? 7.124 -7.858 -5.952 1.00 87.94 91 ALA A O 1
ATOM 718 N N . HIS A 1 92 ? 8.498 -7.621 -7.701 1.00 86.88 92 HIS A N 1
ATOM 719 C CA . HIS A 1 92 ? 9.645 -8.278 -7.053 1.00 86.88 92 HIS A CA 1
ATOM 720 C C . HIS A 1 92 ? 10.278 -7.463 -5.907 1.00 86.88 92 HIS A C 1
ATOM 722 O O . HIS A 1 92 ? 10.870 -8.056 -5.006 1.00 86.88 92 HIS A O 1
ATOM 728 N N . VAL A 1 93 ? 10.121 -6.133 -5.901 1.00 87.12 93 VAL A N 1
ATOM 729 C CA . VAL A 1 93 ? 10.562 -5.243 -4.805 1.00 87.12 93 VAL A CA 1
ATOM 730 C C . VAL A 1 93 ? 9.429 -4.855 -3.856 1.00 87.12 93 VAL A C 1
ATOM 732 O O . VAL A 1 93 ? 9.683 -4.243 -2.825 1.00 87.12 93 VAL A O 1
ATOM 735 N N . CYS A 1 94 ? 8.192 -5.287 -4.123 1.00 86.75 94 CYS A N 1
ATOM 736 C CA . CYS A 1 94 ? 7.024 -5.079 -3.258 1.00 86.75 94 CYS A CA 1
ATOM 737 C C . CYS A 1 94 ? 7.042 -5.941 -1.979 1.00 86.75 94 CYS A C 1
ATOM 739 O O . CYS A 1 94 ? 6.013 -6.465 -1.553 1.00 86.75 94 CYS A O 1
ATOM 741 N N . ARG A 1 95 ? 8.215 -6.118 -1.365 1.00 90.69 95 ARG A N 1
ATOM 742 C CA . ARG A 1 95 ? 8.375 -6.748 -0.054 1.00 90.69 95 ARG A CA 1
ATOM 743 C C . ARG A 1 95 ? 8.552 -5.648 0.976 1.00 90.69 95 ARG A C 1
ATOM 745 O O . ARG A 1 95 ? 9.498 -4.872 0.884 1.00 90.69 95 ARG A O 1
ATOM 752 N N . GLN A 1 96 ? 7.688 -5.634 1.984 1.00 90.12 96 GLN A N 1
ATOM 753 C CA . GLN A 1 96 ? 7.678 -4.615 3.035 1.00 90.12 96 GLN A CA 1
ATOM 754 C C . GLN A 1 96 ? 9.072 -4.378 3.645 1.00 90.12 96 GLN A C 1
ATOM 756 O O . GLN A 1 96 ? 9.499 -3.238 3.751 1.00 90.12 96 GLN A O 1
ATOM 761 N N . LYS A 1 97 ? 9.828 -5.447 3.944 1.00 91.56 97 LYS A N 1
ATOM 762 C CA . LYS A 1 97 ? 11.197 -5.353 4.486 1.00 91.56 97 LYS A CA 1
ATOM 763 C C . LYS A 1 97 ? 12.180 -4.610 3.568 1.00 91.56 97 LYS A C 1
ATOM 765 O O . LYS A 1 97 ? 13.031 -3.886 4.066 1.00 91.56 97 LYS A O 1
ATOM 770 N N . LEU A 1 98 ? 12.077 -4.794 2.248 1.00 93.50 98 LEU A N 1
ATOM 771 C CA . LEU A 1 98 ? 12.940 -4.098 1.284 1.00 93.50 98 LEU A CA 1
ATOM 772 C C . LEU A 1 98 ? 12.567 -2.622 1.184 1.00 93.50 98 LEU A C 1
ATOM 774 O O . LEU A 1 98 ? 13.450 -1.777 1.170 1.00 93.50 98 LEU A O 1
ATOM 778 N N . ILE A 1 99 ? 11.267 -2.324 1.153 1.00 94.50 99 ILE A N 1
ATOM 779 C CA . ILE A 1 99 ? 10.772 -0.946 1.111 1.00 94.50 99 ILE A CA 1
ATOM 780 C C . ILE A 1 99 ? 11.205 -0.195 2.373 1.00 94.50 99 ILE A C 1
ATOM 782 O O . ILE A 1 99 ? 11.745 0.895 2.266 1.00 94.50 99 ILE A O 1
ATOM 786 N N . ILE A 1 100 ? 11.039 -0.792 3.557 1.00 94.62 100 ILE A N 1
ATOM 787 C CA . ILE A 1 100 ? 11.481 -0.178 4.816 1.00 94.62 100 ILE A CA 1
ATOM 788 C C . ILE A 1 100 ? 12.978 0.131 4.763 1.00 94.62 100 ILE A C 1
ATOM 790 O O . ILE A 1 100 ? 13.355 1.279 4.961 1.00 94.62 100 ILE A O 1
ATOM 794 N N . ARG A 1 101 ? 13.813 -0.853 4.408 1.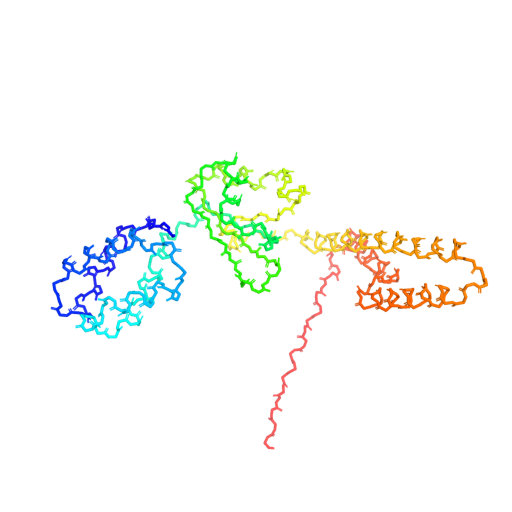00 94.94 101 ARG A N 1
ATOM 795 C CA . ARG A 1 101 ? 15.270 -0.672 4.322 1.00 94.94 101 ARG A CA 1
ATOM 796 C C . ARG A 1 101 ? 15.682 0.437 3.349 1.00 94.94 101 ARG A C 1
ATOM 798 O O . ARG A 1 101 ? 16.659 1.131 3.584 1.00 94.94 101 ARG A O 1
ATOM 805 N N . GLU A 1 102 ? 14.963 0.593 2.245 1.00 95.00 102 GLU A N 1
ATOM 806 C CA . GLU A 1 102 ? 15.279 1.621 1.253 1.00 95.00 102 GLU A CA 1
ATOM 807 C C . GLU A 1 102 ? 14.888 3.030 1.736 1.00 95.00 102 GLU A C 1
ATOM 809 O O . GLU A 1 102 ? 15.572 4.010 1.441 1.00 95.00 102 GLU A O 1
ATOM 814 N N . PHE A 1 103 ? 13.782 3.148 2.475 1.00 95.69 103 PHE A N 1
ATOM 815 C CA . PHE A 1 103 ? 13.227 4.434 2.905 1.00 95.69 103 PHE A CA 1
ATOM 816 C C . PHE A 1 103 ? 13.652 4.855 4.324 1.00 95.69 103 PHE A C 1
ATOM 818 O O . PHE A 1 103 ? 13.482 6.022 4.673 1.00 95.69 103 PHE A O 1
ATOM 825 N N . GLU A 1 104 ? 14.256 3.967 5.122 1.00 95.81 104 GLU A N 1
ATOM 826 C CA . GLU A 1 104 ? 14.746 4.279 6.479 1.00 95.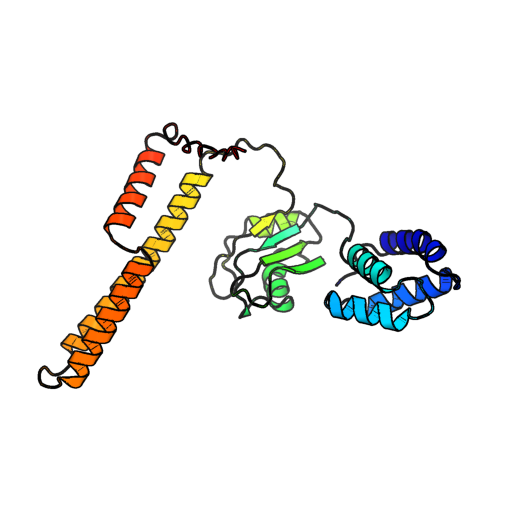81 104 GLU A CA 1
ATOM 827 C C . GLU A 1 104 ? 15.852 5.346 6.488 1.00 95.81 104 GLU A C 1
ATOM 829 O O . GLU A 1 104 ? 16.040 6.045 7.480 1.00 95.81 104 GLU A O 1
ATOM 834 N N . GLN A 1 105 ? 16.549 5.531 5.362 1.00 95.50 105 GLN A N 1
ATOM 835 C CA . GLN A 1 105 ? 17.573 6.567 5.206 1.00 95.50 105 GLN A CA 1
ATOM 836 C C . GLN A 1 105 ? 17.026 7.999 5.338 1.00 95.50 105 GLN A C 1
ATOM 838 O O . GLN A 1 105 ? 17.796 8.920 5.603 1.00 95.50 105 GLN A O 1
ATOM 843 N N . PHE A 1 106 ? 15.716 8.205 5.148 1.00 96.25 106 PHE A N 1
ATOM 844 C CA . PHE A 1 106 ? 15.081 9.517 5.325 1.00 96.25 106 PHE A CA 1
ATOM 845 C C . PHE A 1 106 ? 14.609 9.757 6.756 1.00 96.25 106 PHE A C 1
ATOM 847 O O . PHE A 1 106 ? 14.364 10.905 7.113 1.00 96.25 106 PHE A O 1
ATOM 854 N N . GLY A 1 107 ? 14.493 8.695 7.554 1.00 96.06 107 GLY A N 1
ATOM 855 C CA . GLY A 1 107 ? 14.090 8.748 8.949 1.00 96.06 107 GLY A CA 1
ATOM 856 C C . GLY A 1 107 ? 13.376 7.485 9.416 1.00 96.06 107 GLY A C 1
ATOM 857 O O . GLY A 1 107 ? 13.184 6.527 8.665 1.00 96.06 107 GLY A O 1
ATOM 858 N N . GLN A 1 108 ? 12.974 7.484 10.686 1.00 94.88 108 GLN A N 1
ATOM 859 C CA . GLN A 1 108 ? 12.356 6.319 11.308 1.00 94.88 108 GLN A CA 1
ATOM 860 C C . GLN A 1 108 ? 10.948 6.080 10.745 1.00 94.88 108 GLN A C 1
ATOM 862 O O . GLN A 1 108 ? 10.096 6.971 10.744 1.00 94.88 108 GLN A O 1
ATOM 867 N N . ILE A 1 109 ? 10.707 4.858 10.273 1.00 94.94 109 ILE A N 1
ATOM 868 C CA . ILE A 1 109 ? 9.421 4.423 9.721 1.00 94.94 109 ILE A CA 1
ATOM 869 C C . ILE A 1 109 ? 8.601 3.767 10.835 1.00 94.94 109 ILE A C 1
ATOM 871 O O . ILE A 1 109 ? 9.059 2.803 11.446 1.00 94.94 109 ILE A O 1
ATOM 875 N N . CYS A 1 110 ? 7.381 4.255 11.066 1.00 89.94 110 CYS A N 1
ATOM 876 C CA . CYS A 1 110 ? 6.412 3.623 11.965 1.00 89.94 110 CYS A CA 1
ATOM 877 C C . CYS A 1 110 ? 5.826 2.367 11.323 1.00 89.94 110 CYS A C 1
ATOM 879 O O . CYS A 1 110 ? 5.834 1.282 11.896 1.00 89.94 110 CYS A O 1
ATOM 881 N N . THR A 1 111 ? 5.319 2.518 10.098 1.00 89.31 111 THR A N 1
ATOM 882 C CA . THR A 1 111 ? 4.642 1.438 9.388 1.00 89.31 111 THR A CA 1
ATOM 883 C C . THR A 1 111 ? 4.767 1.594 7.879 1.00 89.31 111 THR A C 1
ATOM 885 O O . THR A 1 111 ? 4.962 2.684 7.342 1.00 89.31 111 THR A O 1
ATOM 888 N N . CYS A 1 112 ? 4.650 0.471 7.178 1.00 92.06 112 CYS A N 1
ATOM 889 C CA . CYS A 1 112 ? 4.663 0.409 5.725 1.00 92.06 112 CYS A CA 1
ATOM 890 C C . CYS A 1 112 ? 3.612 -0.598 5.260 1.00 92.06 112 CYS A C 1
ATOM 892 O O . CYS A 1 112 ? 3.662 -1.764 5.648 1.00 92.06 112 CYS A O 1
ATOM 894 N N . LYS A 1 113 ? 2.699 -0.185 4.383 1.00 91.19 113 LYS A N 1
ATOM 895 C CA . LYS A 1 113 ? 1.640 -1.023 3.815 1.00 91.19 113 LYS A CA 1
ATOM 896 C C . LYS A 1 113 ? 1.751 -1.053 2.299 1.00 91.19 113 LYS A C 1
ATOM 898 O O . LYS A 1 113 ? 1.566 -0.040 1.632 1.00 91.19 113 LYS A O 1
ATOM 903 N N . VAL A 1 114 ? 2.004 -2.231 1.739 1.00 90.62 114 VAL A N 1
ATOM 904 C CA . VAL A 1 114 ? 1.953 -2.426 0.284 1.00 90.62 114 VAL A CA 1
ATOM 905 C C . VAL A 1 114 ? 0.488 -2.504 -0.142 1.00 90.62 114 VAL A C 1
ATOM 907 O O . VAL A 1 114 ? -0.282 -3.290 0.404 1.00 90.62 114 VAL A O 1
ATOM 910 N N . CYS A 1 115 ? 0.104 -1.673 -1.103 1.00 86.25 115 CYS A N 1
ATOM 911 C CA . CYS A 1 115 ? -1.254 -1.537 -1.612 1.00 86.25 115 CYS A CA 1
ATOM 912 C C . CYS A 1 115 ? -1.319 -1.972 -3.081 1.00 86.25 115 CYS A C 1
ATOM 914 O O . CYS A 1 115 ? -0.434 -1.651 -3.874 1.00 86.25 115 CYS A O 1
ATOM 916 N N . GLY A 1 116 ? -2.393 -2.664 -3.457 1.00 80.38 116 GLY A N 1
ATOM 917 C CA . GLY A 1 116 ? -2.603 -3.187 -4.810 1.00 80.38 116 GLY A CA 1
ATOM 918 C C . GLY A 1 116 ? -2.770 -4.704 -4.824 1.00 80.38 116 GLY A C 1
ATOM 919 O O . GLY A 1 116 ? -2.393 -5.394 -3.877 1.00 80.38 116 GLY A O 1
ATOM 920 N N . SER A 1 117 ? -3.364 -5.222 -5.899 1.00 76.19 117 SER A N 1
ATOM 921 C CA . SER A 1 117 ? -3.619 -6.660 -6.031 1.00 76.19 117 SER A CA 1
ATOM 922 C C . SER A 1 117 ? -2.316 -7.432 -6.229 1.00 76.19 117 SER A C 1
ATOM 924 O O . SER A 1 117 ? -1.395 -6.965 -6.905 1.00 76.19 117 SER A O 1
ATOM 926 N N . VAL A 1 118 ? -2.263 -8.665 -5.714 1.00 78.00 118 VAL A N 1
ATOM 927 C CA . VAL A 1 118 ? -1.118 -9.561 -5.924 1.00 78.00 118 VAL A CA 1
ATOM 928 C C . VAL A 1 118 ? -0.884 -9.834 -7.417 1.00 78.00 118 VAL A C 1
ATOM 930 O O . VAL A 1 118 ? 0.257 -9.984 -7.851 1.00 78.00 118 VAL A O 1
ATOM 933 N N . SER A 1 119 ? -1.952 -9.813 -8.214 1.00 76.19 119 SER A N 1
ATOM 934 C CA . SER A 1 119 ? -1.921 -10.035 -9.661 1.00 76.19 119 SER A CA 1
ATOM 935 C C . SER A 1 119 ? -1.398 -8.853 -10.486 1.00 76.19 119 SER A C 1
ATOM 937 O O . SER A 1 119 ? -1.223 -8.998 -11.692 1.00 76.19 119 SER A O 1
ATOM 939 N N . GLN A 1 120 ? -1.183 -7.679 -9.883 1.00 80.06 120 GLN A N 1
ATOM 940 C CA . GLN A 1 120 ? -0.675 -6.508 -10.598 1.00 80.06 120 GLN A CA 1
ATOM 941 C C . GLN A 1 120 ? 0.858 -6.494 -10.611 1.00 80.06 120 GLN A C 1
ATOM 943 O O . GLN A 1 120 ? 1.500 -6.612 -9.564 1.00 80.06 120 GLN A O 1
ATOM 948 N N . ASP A 1 121 ? 1.435 -6.266 -11.796 1.00 80.94 121 ASP A N 1
ATOM 949 C CA . ASP A 1 121 ? 2.887 -6.113 -11.995 1.00 80.94 121 ASP A CA 1
ATOM 950 C C . ASP A 1 121 ? 3.459 -4.878 -11.283 1.00 80.94 121 ASP A C 1
ATOM 952 O O . ASP A 1 121 ? 4.647 -4.831 -10.943 1.00 80.94 121 ASP A O 1
ATOM 956 N N . ARG A 1 122 ? 2.603 -3.871 -11.070 1.00 86.12 122 ARG A N 1
ATOM 957 C CA . ARG A 1 122 ? 2.906 -2.593 -10.426 1.00 86.12 122 ARG A CA 1
ATOM 958 C C . ARG A 1 122 ? 2.006 -2.398 -9.222 1.00 86.12 122 ARG A C 1
ATOM 960 O O . ARG A 1 122 ? 0.791 -2.547 -9.335 1.00 86.12 122 ARG A O 1
ATOM 967 N N . ARG A 1 123 ? 2.600 -2.048 -8.087 1.00 89.88 123 ARG A N 1
ATOM 968 C CA . ARG A 1 123 ? 1.884 -1.788 -6.837 1.00 89.88 123 ARG A CA 1
ATOM 969 C C . ARG A 1 123 ? 2.340 -0.472 -6.230 1.00 89.88 123 ARG A C 1
ATOM 971 O O . ARG A 1 123 ? 3.322 0.124 -6.670 1.00 89.88 123 ARG A O 1
ATOM 978 N N . ASN A 1 124 ? 1.620 -0.039 -5.210 1.00 92.81 124 ASN A N 1
ATOM 979 C CA . ASN A 1 124 ? 1.950 1.154 -4.449 1.00 92.81 124 ASN A CA 1
ATOM 980 C C . ASN A 1 124 ? 2.340 0.750 -3.025 1.00 92.81 124 ASN A C 1
ATOM 982 O O . ASN A 1 124 ? 2.043 -0.359 -2.579 1.00 92.81 124 ASN A O 1
ATOM 986 N N . ALA A 1 125 ? 2.980 1.645 -2.290 1.00 94.06 125 ALA A N 1
ATOM 987 C CA . ALA A 1 125 ? 3.189 1.486 -0.859 1.00 94.06 125 ALA A CA 1
ATOM 988 C C . ALA A 1 125 ? 2.814 2.770 -0.130 1.00 94.06 125 ALA A C 1
ATOM 990 O O . ALA A 1 125 ? 3.074 3.863 -0.616 1.00 94.06 125 ALA A O 1
ATOM 991 N N . LEU A 1 126 ? 2.206 2.622 1.038 1.00 93.69 126 LEU A N 1
ATOM 992 C CA . LEU A 1 126 ? 1.972 3.691 1.995 1.00 93.69 126 LEU A CA 1
ATOM 993 C C . LEU A 1 126 ? 2.996 3.544 3.111 1.00 93.69 126 LEU A C 1
ATOM 995 O O . LEU A 1 126 ? 3.088 2.473 3.707 1.00 93.69 126 LEU A O 1
ATOM 999 N N . ILE A 1 127 ? 3.763 4.591 3.383 1.00 94.81 127 ILE A N 1
ATOM 1000 C CA . ILE A 1 127 ? 4.803 4.603 4.412 1.00 94.81 127 ILE A CA 1
ATOM 1001 C C . ILE A 1 127 ? 4.480 5.731 5.383 1.00 94.81 127 ILE A C 1
ATOM 1003 O O . ILE A 1 127 ? 4.292 6.867 4.951 1.00 94.81 127 ILE A O 1
ATOM 1007 N N . LYS A 1 128 ? 4.424 5.424 6.678 1.00 93.19 128 LYS A N 1
ATOM 1008 C CA . LYS A 1 128 ? 4.287 6.411 7.750 1.00 93.19 128 LYS A CA 1
ATOM 1009 C C . LYS A 1 128 ? 5.639 6.610 8.413 1.00 93.19 128 LYS A C 1
ATOM 1011 O O . LYS A 1 128 ? 6.223 5.647 8.912 1.00 93.19 128 LYS A O 1
ATOM 1016 N N . PHE A 1 129 ? 6.118 7.842 8.430 1.00 95.19 129 PHE A N 1
ATOM 1017 C CA . PHE A 1 129 ? 7.294 8.230 9.198 1.00 95.19 129 PHE A CA 1
ATOM 1018 C C . PHE A 1 129 ? 6.894 8.689 10.601 1.00 95.19 129 PHE A C 1
ATOM 1020 O O . PHE A 1 129 ? 5.765 9.131 10.820 1.00 95.19 129 PHE A O 1
ATOM 1027 N N . VAL A 1 130 ? 7.829 8.600 11.547 1.00 90.38 130 VAL A N 1
ATOM 1028 C CA . VAL A 1 130 ? 7.638 9.117 12.912 1.00 90.38 130 VAL A CA 1
ATOM 1029 C C . VAL A 1 130 ? 7.418 10.628 12.886 1.00 90.38 130 VAL A C 1
ATOM 1031 O O . VAL A 1 130 ? 6.552 11.143 13.590 1.00 90.38 130 VAL A O 1
ATOM 1034 N N . ASP A 1 131 ? 8.161 11.342 12.043 1.00 92.75 131 ASP A N 1
ATOM 1035 C CA . ASP A 1 131 ? 8.166 12.798 12.003 1.00 92.75 131 ASP A CA 1
ATOM 1036 C C . ASP A 1 131 ? 7.966 13.368 10.589 1.00 92.75 131 ASP A C 1
ATOM 1038 O O . ASP A 1 131 ? 8.173 12.722 9.557 1.00 92.75 131 ASP A O 1
ATOM 1042 N N . ARG A 1 132 ? 7.569 14.642 10.553 1.00 92.62 132 ARG A N 1
ATOM 1043 C CA . ARG A 1 132 ? 7.292 15.373 9.314 1.00 92.62 132 ARG A CA 1
ATOM 1044 C C . ARG A 1 132 ? 8.555 15.726 8.529 1.00 92.62 132 ARG A C 1
ATOM 1046 O O . ARG A 1 132 ? 8.487 15.834 7.305 1.00 92.62 132 ARG A O 1
ATOM 1053 N N . ALA A 1 133 ? 9.690 15.926 9.199 1.00 94.31 133 ALA A N 1
ATOM 1054 C CA . ALA A 1 133 ? 10.932 16.286 8.520 1.00 94.31 133 ALA A CA 1
ATOM 1055 C C . ALA A 1 133 ? 11.412 15.128 7.632 1.00 94.31 133 ALA A C 1
ATOM 1057 O O . ALA A 1 133 ? 11.825 15.367 6.498 1.00 94.31 133 ALA A O 1
ATOM 1058 N N . SER A 1 134 ? 11.233 13.888 8.091 1.00 96.50 134 SER A N 1
ATOM 1059 C CA . SER A 1 134 ? 11.477 12.663 7.323 1.00 96.50 134 SER A CA 1
ATOM 1060 C C . SER A 1 134 ? 10.622 12.576 6.056 1.00 96.50 134 SER A C 1
ATOM 1062 O O . SER A 1 134 ? 11.123 12.246 4.979 1.00 96.50 134 SER A O 1
ATOM 1064 N N . VAL A 1 135 ? 9.344 12.965 6.134 1.00 95.00 135 VAL A N 1
ATOM 1065 C CA . VAL A 1 135 ? 8.478 13.075 4.946 1.00 95.00 135 VAL A CA 1
ATOM 1066 C C . VAL A 1 135 ? 9.004 14.113 3.965 1.00 95.00 135 VAL A C 1
ATOM 1068 O O . VAL A 1 135 ? 9.106 13.838 2.771 1.00 95.00 135 VAL A O 1
ATOM 1071 N N . GLU A 1 136 ? 9.363 15.304 4.441 1.00 94.31 136 GLU A N 1
ATOM 1072 C CA . GLU A 1 136 ? 9.892 16.354 3.569 1.00 94.31 136 GLU A CA 1
ATOM 1073 C C . GLU A 1 136 ? 11.234 15.971 2.934 1.00 94.31 136 GLU A C 1
ATOM 1075 O O . 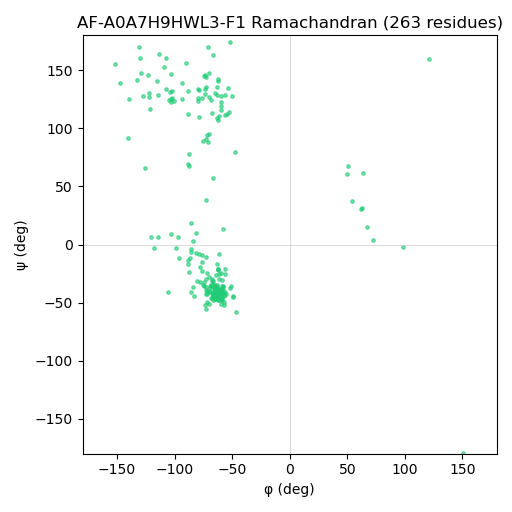GLU A 1 136 ? 11.458 16.291 1.765 1.00 94.31 136 GLU A O 1
ATOM 1080 N N . ALA A 1 137 ? 12.100 15.261 3.661 1.00 95.31 137 ALA A N 1
ATOM 1081 C CA . ALA A 1 137 ? 13.353 14.720 3.141 1.00 95.31 137 ALA A CA 1
ATOM 1082 C C . ALA A 1 137 ? 13.101 13.677 2.043 1.00 95.31 137 ALA A C 1
ATOM 1084 O O . ALA A 1 137 ? 13.690 13.765 0.965 1.00 95.31 137 ALA A O 1
ATOM 1085 N N . CYS A 1 138 ? 12.167 12.753 2.279 1.00 95.25 138 CYS A N 1
ATOM 1086 C CA . CYS A 1 138 ? 11.760 11.735 1.314 1.00 95.25 138 CYS A CA 1
ATOM 1087 C C . CYS A 1 138 ? 11.205 12.361 0.019 1.00 95.25 138 CYS A C 1
ATOM 1089 O O . CYS A 1 138 ? 11.633 12.006 -1.076 1.00 95.25 138 CYS A O 1
ATOM 1091 N N . LEU A 1 139 ? 10.326 13.364 0.128 1.00 93.88 139 LEU A N 1
ATOM 1092 C CA . LEU A 1 139 ? 9.725 14.049 -1.028 1.00 93.88 139 LEU A CA 1
ATOM 1093 C C . LEU A 1 139 ? 10.722 14.878 -1.845 1.00 93.88 139 LEU A C 1
ATOM 1095 O O . LEU A 1 139 ? 10.523 15.077 -3.042 1.00 93.88 139 LEU A O 1
ATOM 1099 N N . ARG A 1 140 ? 11.771 15.407 -1.207 1.00 92.81 140 ARG A N 1
ATOM 1100 C CA . ARG A 1 140 ? 12.832 16.170 -1.887 1.00 92.81 140 ARG A CA 1
ATOM 1101 C C . ARG A 1 140 ? 13.935 15.273 -2.445 1.00 92.81 140 ARG A C 1
ATOM 1103 O O . ARG A 1 140 ? 14.828 15.785 -3.120 1.00 92.81 140 ARG A O 1
ATOM 1110 N N . SER A 1 141 ? 13.897 13.973 -2.157 1.00 90.12 141 SER A N 1
ATOM 1111 C CA . SER A 1 141 ? 14.930 13.044 -2.589 1.00 90.12 141 SER A CA 1
ATOM 1112 C C . SER A 1 141 ? 14.996 12.957 -4.111 1.00 90.12 141 SER A C 1
ATOM 1114 O O . SER A 1 141 ? 14.003 12.709 -4.794 1.00 90.12 141 SER A O 1
ATOM 1116 N N . SER A 1 142 ? 16.203 13.135 -4.638 1.00 81.31 142 SER A N 1
ATOM 1117 C CA . SER A 1 142 ? 16.567 12.844 -6.026 1.00 81.31 142 SER A CA 1
ATOM 1118 C C . SER A 1 142 ? 17.364 11.542 -6.148 1.00 81.31 142 SER A C 1
ATOM 1120 O O . SER A 1 142 ? 17.910 11.251 -7.212 1.00 81.31 142 SER A O 1
ATOM 1122 N N . VAL A 1 143 ? 17.461 10.770 -5.062 1.00 81.12 143 VAL A N 1
ATOM 1123 C CA . VAL A 1 143 ? 18.181 9.497 -5.041 1.00 81.12 143 VAL A CA 1
ATOM 1124 C C . VAL A 1 143 ? 17.345 8.462 -5.793 1.00 81.12 143 VAL A C 1
ATOM 1126 O O . VAL A 1 143 ? 16.147 8.347 -5.530 1.00 81.12 143 VAL A O 1
ATOM 1129 N N . PRO A 1 144 ? 17.925 7.725 -6.751 1.00 83.38 144 PRO A N 1
ATOM 1130 C CA . PRO A 1 144 ? 17.209 6.637 -7.381 1.00 83.38 144 PRO A CA 1
ATOM 1131 C C . PRO A 1 144 ? 17.083 5.454 -6.410 1.00 83.38 144 PRO A C 1
ATOM 1133 O O . PRO A 1 144 ? 17.985 5.158 -5.633 1.00 83.38 144 PRO A O 1
ATOM 1136 N N . PHE A 1 145 ? 15.955 4.766 -6.488 1.00 82.94 145 PHE A N 1
ATOM 1137 C CA . PHE A 1 145 ? 15.559 3.666 -5.621 1.00 82.94 145 PHE A CA 1
ATOM 1138 C C . PHE A 1 145 ? 15.601 2.342 -6.384 1.00 82.94 145 PHE A C 1
ATOM 1140 O O . PHE A 1 145 ? 15.367 2.312 -7.593 1.00 82.94 145 PHE A O 1
ATOM 1147 N N . PHE A 1 146 ? 15.824 1.224 -5.694 1.00 86.00 146 PHE A N 1
ATOM 1148 C CA . PHE A 1 146 ? 15.617 -0.124 -6.255 1.00 86.00 146 PHE A CA 1
ATOM 1149 C C . PHE A 1 146 ? 16.297 -0.368 -7.625 1.00 86.00 146 PHE A C 1
ATOM 1151 O O . PHE A 1 146 ? 15.618 -0.589 -8.634 1.00 86.00 146 PHE A O 1
ATOM 1158 N N . ASN A 1 147 ? 17.635 -0.391 -7.658 1.00 82.94 147 ASN A N 1
ATOM 1159 C CA . ASN A 1 147 ? 18.447 -0.558 -8.878 1.00 82.94 147 ASN A CA 1
ATOM 1160 C C . ASN A 1 147 ? 18.272 0.599 -9.885 1.00 82.94 147 ASN A C 1
ATOM 1162 O O . ASN A 1 147 ? 17.829 0.391 -11.016 1.00 82.94 147 ASN A O 1
ATOM 1166 N N . ASP A 1 148 ? 18.619 1.818 -9.467 1.00 81.50 148 ASP A N 1
ATOM 1167 C CA . ASP A 1 148 ? 18.660 3.023 -10.311 1.00 81.50 148 ASP A CA 1
ATOM 1168 C C . ASP A 1 148 ? 17.313 3.473 -10.911 1.00 81.50 148 ASP A C 1
ATOM 1170 O O . ASP A 1 148 ? 17.241 4.058 -11.999 1.00 81.50 148 ASP A O 1
ATOM 1174 N N . ARG A 1 149 ? 16.205 3.235 -10.202 1.00 84.56 149 ARG A N 1
ATOM 1175 C CA . ARG A 1 149 ? 14.871 3.646 -10.647 1.00 84.56 149 ARG A CA 1
ATOM 1176 C C . ARG A 1 149 ? 14.321 4.819 -9.852 1.00 84.56 149 ARG A C 1
ATOM 1178 O O . ARG A 1 149 ? 14.252 4.805 -8.634 1.00 84.56 149 ARG A O 1
ATOM 1185 N N . PHE A 1 150 ? 13.777 5.802 -10.554 1.00 83.44 150 PHE A N 1
ATOM 1186 C CA . PHE A 1 150 ? 12.969 6.834 -9.912 1.00 83.44 150 PHE A CA 1
ATOM 1187 C C . PHE A 1 150 ? 11.558 6.296 -9.668 1.00 83.44 150 PHE A C 1
ATOM 1189 O O . PHE A 1 150 ? 10.892 5.851 -10.607 1.00 83.44 150 PHE A O 1
ATOM 1196 N N . VAL A 1 151 ? 11.118 6.319 -8.411 1.00 89.75 151 VAL A N 1
ATOM 1197 C CA . VAL A 1 151 ? 9.722 6.078 -8.024 1.00 89.75 151 VAL A CA 1
ATOM 1198 C C . VAL A 1 151 ? 9.066 7.416 -7.709 1.00 89.75 151 VAL A C 1
ATOM 1200 O O . VAL A 1 151 ? 9.724 8.339 -7.234 1.00 89.75 151 VAL A O 1
ATOM 1203 N N . GLN A 1 152 ? 7.776 7.543 -8.006 1.00 90.38 152 GLN A N 1
ATOM 1204 C CA . GLN A 1 152 ? 7.022 8.736 -7.631 1.00 90.38 152 GLN A CA 1
ATOM 1205 C C . GLN A 1 152 ? 6.630 8.623 -6.156 1.00 90.38 152 GLN A C 1
ATOM 1207 O O . GLN A 1 152 ? 6.141 7.574 -5.736 1.00 90.38 152 GLN A O 1
ATOM 1212 N N . VAL A 1 153 ? 6.829 9.697 -5.392 1.00 93.81 153 VAL A N 1
ATOM 1213 C CA . VAL A 1 153 ? 6.480 9.774 -3.970 1.00 93.81 153 VAL A CA 1
ATOM 1214 C C . VAL A 1 153 ? 5.630 11.019 -3.733 1.00 93.81 153 VAL A C 1
ATOM 1216 O O . VAL A 1 153 ? 6.047 12.109 -4.112 1.00 93.81 153 VAL A O 1
ATOM 1219 N N . ASP A 1 154 ? 4.468 10.869 -3.096 1.00 93.19 154 ASP A N 1
ATOM 1220 C CA . ASP A 1 154 ? 3.574 11.982 -2.740 1.00 93.19 154 ASP A CA 1
ATOM 1221 C C . ASP A 1 154 ? 3.165 11.924 -1.262 1.00 93.19 154 ASP A C 1
ATOM 1223 O O . ASP A 1 154 ? 2.997 10.845 -0.703 1.00 93.19 154 ASP A O 1
ATOM 1227 N N . ALA A 1 155 ? 2.951 13.079 -0.625 1.00 91.62 155 ALA A N 1
ATOM 1228 C CA . ALA A 1 155 ? 2.373 13.137 0.720 1.00 91.62 155 ALA A CA 1
ATOM 1229 C C . ALA A 1 155 ? 0.876 12.795 0.690 1.00 91.62 155 ALA A C 1
ATOM 1231 O O . ALA A 1 155 ? 0.128 13.324 -0.138 1.00 91.62 155 ALA A O 1
ATOM 1232 N N . VAL A 1 156 ? 0.417 11.971 1.631 1.00 84.69 156 VAL A N 1
ATOM 1233 C CA . VAL A 1 156 ? -1.018 11.707 1.821 1.00 84.69 156 VAL A CA 1
ATOM 1234 C C . VAL A 1 156 ? -1.661 12.943 2.467 1.00 84.69 156 VAL A C 1
ATOM 1236 O O . VAL A 1 156 ? -1.102 13.516 3.394 1.00 84.69 156 VAL A O 1
ATOM 1239 N N . GLY A 1 157 ? -2.811 13.399 1.955 1.00 68.81 157 GLY A N 1
ATOM 1240 C CA . GLY A 1 157 ? -3.553 14.540 2.523 1.00 68.81 157 GLY A CA 1
ATOM 1241 C C . GLY A 1 157 ? -3.343 15.903 1.846 1.00 68.81 157 GLY A C 1
ATOM 1242 O O . GLY A 1 157 ? -4.017 16.866 2.198 1.00 68.81 157 GLY A O 1
ATOM 1243 N N . ARG A 1 158 ? -2.490 16.016 0.818 1.00 53.72 158 ARG A N 1
ATOM 1244 C CA . ARG A 1 158 ? -2.379 17.248 0.001 1.00 53.72 158 ARG A CA 1
ATOM 1245 C C . ARG A 1 158 ? -3.442 17.391 -1.101 1.00 53.72 158 ARG A C 1
ATOM 1247 O O . ARG A 1 158 ? -3.317 18.273 -1.944 1.00 53.72 158 ARG A O 1
ATOM 1254 N N . ALA A 1 159 ? -4.470 16.543 -1.110 1.00 46.72 159 ALA A N 1
ATOM 1255 C CA . ALA A 1 159 ? -5.457 16.513 -2.187 1.00 46.72 159 ALA A CA 1
ATOM 1256 C C . ALA A 1 159 ? -6.490 17.662 -2.143 1.00 46.72 159 ALA A C 1
ATOM 1258 O O . ALA A 1 159 ? -6.996 18.015 -3.203 1.00 46.72 159 ALA A O 1
ATOM 1259 N N . ASP A 1 160 ? -6.736 18.291 -0.982 1.00 39.81 160 ASP A N 1
ATOM 1260 C CA . ASP A 1 160 ? -7.892 19.198 -0.809 1.00 39.81 160 ASP A CA 1
ATOM 1261 C C . ASP A 1 160 ? -7.566 20.650 -0.415 1.00 39.81 160 ASP A C 1
ATOM 1263 O O . ASP A 1 160 ? -8.472 21.448 -0.182 1.00 39.81 160 ASP A O 1
ATOM 1267 N N . ALA A 1 161 ? -6.295 21.054 -0.384 1.00 40.62 161 ALA A N 1
ATOM 1268 C CA . ALA A 1 161 ? -5.978 22.478 -0.303 1.00 40.62 161 ALA A CA 1
ATOM 1269 C C . ALA A 1 161 ? -5.907 23.040 -1.724 1.00 40.62 161 ALA A C 1
ATOM 1271 O O . ALA A 1 161 ? -5.000 22.687 -2.477 1.00 40.62 161 ALA A O 1
ATOM 1272 N N . GLU A 1 162 ? -6.864 23.904 -2.069 1.00 38.00 162 GLU A N 1
ATOM 1273 C CA . GLU A 1 162 ? -6.912 24.746 -3.266 1.00 38.00 162 GLU A CA 1
ATOM 1274 C C . GLU A 1 162 ? -5.578 25.481 -3.503 1.00 38.00 162 GLU A C 1
ATOM 1276 O O . GLU A 1 162 ? -5.411 26.665 -3.217 1.00 38.00 162 GLU A O 1
ATOM 1281 N N . GLN A 1 163 ? -4.591 24.791 -4.065 1.00 36.50 163 GLN A N 1
ATOM 1282 C CA . GLN A 1 163 ? -3.573 25.439 -4.865 1.00 36.50 163 GLN A CA 1
ATOM 1283 C C . GLN A 1 163 ? -4.202 25.671 -6.238 1.00 36.50 163 GLN A C 1
ATOM 1285 O O . GLN A 1 163 ? -4.691 24.708 -6.841 1.00 36.50 163 GLN A O 1
ATOM 1290 N N . PRO A 1 164 ? -4.198 26.908 -6.771 1.00 35.03 164 PRO A N 1
ATOM 1291 C CA . PRO A 1 164 ? -4.537 27.119 -8.168 1.00 35.03 164 PRO A CA 1
ATOM 1292 C C . PRO A 1 164 ? -3.601 26.218 -8.963 1.00 35.03 164 PRO A C 1
ATOM 1294 O O . PRO A 1 164 ? -2.387 26.412 -8.912 1.00 35.03 164 PRO A O 1
ATOM 1297 N N . GLN A 1 165 ? -4.148 25.182 -9.610 1.00 39.88 165 GLN A N 1
ATOM 1298 C CA . GLN A 1 165 ? -3.337 24.257 -10.388 1.00 39.88 165 GLN A CA 1
ATOM 1299 C C . GLN A 1 165 ? -2.510 25.097 -11.362 1.00 39.88 165 GLN A C 1
ATOM 1301 O O . GLN A 1 165 ? -3.092 25.733 -12.249 1.00 39.88 165 GLN A O 1
ATOM 1306 N N . PRO A 1 166 ? -1.171 25.139 -11.233 1.00 40.50 166 PRO A N 1
ATOM 1307 C CA . PRO A 1 166 ? -0.388 25.726 -12.289 1.00 40.50 166 PRO A CA 1
ATOM 1308 C C . PRO A 1 166 ? -0.647 24.834 -13.501 1.00 40.50 166 PRO A C 1
ATOM 1310 O O . PRO A 1 166 ? -0.616 23.605 -13.401 1.00 40.50 166 PRO A O 1
ATOM 1313 N N . MET A 1 167 ? -0.891 25.436 -14.662 1.00 44.09 167 MET A N 1
ATOM 1314 C CA . MET A 1 167 ? -1.069 24.746 -15.947 1.00 44.09 167 MET A CA 1
ATOM 1315 C C . MET A 1 167 ? 0.135 23.859 -16.368 1.00 44.09 167 MET A C 1
ATOM 1317 O O . MET A 1 167 ? 0.206 23.387 -17.499 1.00 44.09 167 MET A O 1
ATOM 1321 N N . GLY A 1 168 ? 1.072 23.577 -15.458 1.00 47.75 168 GLY A N 1
ATOM 1322 C CA . GLY A 1 168 ? 2.157 22.617 -15.591 1.00 47.75 168 GLY A CA 1
ATOM 1323 C C . GLY A 1 168 ? 1.745 21.140 -15.521 1.00 47.75 168 GLY A C 1
ATOM 1324 O O . GLY A 1 168 ? 2.567 20.303 -15.880 1.00 47.75 168 GLY A O 1
ATOM 1325 N N . SER A 1 169 ? 0.511 20.772 -15.139 1.00 58.88 169 SER A N 1
ATOM 1326 C CA . SER A 1 169 ? 0.123 19.346 -15.067 1.00 58.88 169 SER A CA 1
ATOM 1327 C C . SER A 1 169 ? -0.059 18.702 -16.448 1.00 58.88 169 SER A C 1
ATOM 1329 O O . SER A 1 169 ? 0.453 17.612 -16.686 1.00 58.88 169 SER A O 1
ATOM 1331 N N . ALA A 1 170 ? -0.695 19.389 -17.402 1.00 57.22 170 ALA A N 1
ATOM 1332 C CA . ALA A 1 170 ? -0.864 18.869 -18.761 1.00 57.22 170 ALA A CA 1
ATOM 1333 C C . ALA A 1 170 ? 0.467 18.835 -19.525 1.00 57.22 170 ALA A C 1
ATOM 1335 O O . ALA A 1 170 ? 0.763 17.869 -20.226 1.00 57.22 170 ALA A O 1
ATOM 1336 N N . LEU A 1 171 ? 1.295 19.869 -19.355 1.00 57.25 171 LEU A N 1
ATOM 1337 C CA . LEU A 1 171 ? 2.593 19.978 -20.015 1.00 57.25 171 LEU A CA 1
ATOM 1338 C C . LEU A 1 171 ? 3.617 19.006 -19.416 1.00 57.25 171 LEU A C 1
ATOM 1340 O O . LEU A 1 171 ? 4.358 18.372 -20.162 1.00 57.25 171 LEU A O 1
ATOM 1344 N N . GLY A 1 172 ? 3.602 18.821 -18.093 1.00 62.00 172 GLY A N 1
ATOM 1345 C CA . GLY A 1 172 ? 4.393 17.808 -17.395 1.00 62.00 172 GLY A CA 1
ATOM 1346 C C . GLY A 1 172 ? 3.990 16.392 -17.799 1.00 62.00 172 GLY A C 1
ATOM 1347 O O . GLY A 1 172 ? 4.845 15.603 -18.186 1.00 62.00 172 GLY A O 1
ATOM 1348 N N . GLN A 1 173 ? 2.689 16.086 -17.829 1.00 63.78 173 GLN A N 1
ATOM 1349 C CA . GLN A 1 173 ? 2.189 14.785 -18.287 1.00 63.78 173 GLN A CA 1
ATOM 1350 C C . GLN A 1 173 ? 2.541 14.508 -19.754 1.00 63.78 173 GLN A C 1
ATOM 1352 O O . GLN A 1 173 ? 2.976 13.404 -20.079 1.00 63.78 173 GLN A O 1
ATOM 1357 N N . LEU A 1 174 ? 2.406 15.500 -20.639 1.00 62.75 174 LEU A N 1
ATOM 1358 C CA . LEU A 1 174 ? 2.775 15.366 -22.050 1.00 62.75 174 LEU A CA 1
ATOM 1359 C C . LEU A 1 174 ? 4.291 15.253 -22.247 1.00 62.75 174 LEU A C 1
ATOM 1361 O O . LEU A 1 174 ? 4.726 14.470 -23.085 1.00 62.75 174 LEU A O 1
ATOM 1365 N N . SER A 1 175 ? 5.094 15.979 -21.466 1.00 64.81 175 SER A N 1
ATOM 1366 C CA . SER A 1 175 ? 6.559 15.879 -21.477 1.00 64.81 175 SER A CA 1
ATOM 1367 C C . SER A 1 175 ? 7.022 14.494 -21.020 1.00 64.81 175 SER A C 1
ATOM 1369 O O . SER A 1 175 ? 7.818 13.847 -21.699 1.00 64.81 175 SER A O 1
ATOM 1371 N N . THR A 1 176 ? 6.448 13.973 -19.933 1.00 69.19 176 THR A N 1
ATOM 1372 C CA . THR A 1 176 ? 6.717 12.612 -19.452 1.00 69.19 176 THR A CA 1
ATOM 1373 C C . THR A 1 176 ? 6.294 11.566 -20.481 1.00 69.19 176 THR A C 1
ATOM 1375 O O . THR A 1 176 ? 7.069 10.660 -20.782 1.00 69.19 176 THR A O 1
ATOM 1378 N N . GLN A 1 177 ? 5.113 11.706 -21.094 1.00 69.62 177 GLN A N 1
ATOM 1379 C CA . GLN A 1 177 ? 4.684 10.816 -22.180 1.00 69.62 177 GLN A CA 1
ATOM 1380 C C . GLN A 1 177 ? 5.621 10.883 -23.389 1.00 69.62 177 GLN A C 1
ATOM 1382 O O . GLN A 1 177 ? 5.951 9.839 -23.951 1.00 69.62 177 GLN A O 1
ATOM 1387 N N . LEU A 1 178 ? 6.082 12.076 -23.772 1.00 70.19 178 LEU A N 1
ATOM 1388 C CA . LEU A 1 178 ? 7.029 12.252 -24.870 1.00 70.19 178 LEU A CA 1
ATOM 1389 C C . LEU A 1 178 ? 8.371 11.587 -24.551 1.00 70.19 178 LEU A C 1
ATOM 1391 O O . LEU A 1 178 ? 8.896 10.865 -25.395 1.00 70.19 178 LEU A O 1
ATOM 1395 N N . ASN A 1 179 ? 8.902 11.765 -23.342 1.00 68.31 179 ASN A N 1
ATOM 1396 C CA . ASN A 1 179 ? 10.164 11.158 -22.915 1.00 68.31 179 ASN A CA 1
ATOM 1397 C C . ASN A 1 179 ? 10.083 9.627 -22.886 1.00 68.31 179 ASN A C 1
ATOM 1399 O O . ASN A 1 179 ? 10.959 8.954 -23.431 1.00 68.31 179 ASN A O 1
ATOM 1403 N N . VAL A 1 180 ? 9.002 9.068 -22.332 1.00 73.81 180 VAL A N 1
ATOM 1404 C CA . VAL A 1 180 ? 8.762 7.615 -22.320 1.00 73.81 180 VAL A CA 1
ATOM 1405 C C . VAL A 1 180 ? 8.656 7.074 -23.744 1.00 73.81 180 VAL A C 1
ATOM 1407 O O . VAL A 1 180 ? 9.318 6.095 -24.082 1.00 73.81 180 VAL A O 1
ATOM 1410 N N . LYS A 1 181 ? 7.874 7.727 -24.610 1.00 71.88 181 LYS A N 1
ATOM 1411 C CA . LYS A 1 181 ? 7.703 7.301 -26.006 1.00 71.88 181 LYS A CA 1
ATOM 1412 C C . LYS A 1 181 ? 8.981 7.471 -26.835 1.00 71.88 181 LYS A C 1
ATOM 1414 O O . LYS A 1 181 ? 9.233 6.655 -27.715 1.00 71.88 181 LYS A O 1
ATOM 1419 N N . SER A 1 182 ? 9.808 8.470 -26.532 1.00 71.00 182 SER A N 1
ATOM 1420 C CA . SER A 1 182 ? 11.098 8.699 -27.200 1.00 71.00 182 SER A CA 1
ATOM 1421 C C . SER A 1 182 ? 12.137 7.654 -26.800 1.00 71.00 182 SER A C 1
ATOM 1423 O O . SER A 1 182 ? 12.852 7.148 -27.663 1.00 71.00 182 SER A O 1
ATOM 1425 N N . ARG A 1 183 ? 12.177 7.266 -25.517 1.00 75.44 183 ARG A N 1
ATOM 1426 C CA . ARG A 1 183 ? 13.004 6.144 -25.045 1.00 75.44 183 ARG A CA 1
ATOM 1427 C C . ARG A 1 183 ? 12.560 4.829 -25.686 1.00 75.44 183 ARG A C 1
ATOM 1429 O O . ARG A 1 183 ? 13.395 4.120 -26.234 1.00 75.44 183 ARG A O 1
ATOM 1436 N N . GLN A 1 184 ? 11.253 4.564 -25.712 1.00 71.50 184 GLN A N 1
ATOM 1437 C CA . GLN A 1 184 ? 10.702 3.401 -26.414 1.00 71.50 184 GLN A CA 1
ATOM 1438 C C . GLN A 1 184 ? 11.101 3.412 -27.896 1.00 71.50 184 GLN A C 1
ATOM 1440 O O . GLN A 1 184 ? 11.551 2.403 -28.415 1.00 71.50 184 GLN A O 1
ATOM 1445 N N . LEU A 1 185 ? 11.031 4.551 -28.589 1.00 72.25 185 LEU A N 1
ATOM 1446 C CA . LEU A 1 185 ? 11.478 4.628 -29.982 1.00 72.25 185 LEU A CA 1
ATOM 1447 C C . LEU A 1 185 ? 12.975 4.294 -30.140 1.00 72.25 185 LEU A C 1
ATOM 1449 O O . LEU A 1 185 ? 13.349 3.637 -31.109 1.00 72.25 185 LEU A O 1
ATOM 1453 N N . ALA A 1 186 ? 13.829 4.737 -29.214 1.00 75.25 186 ALA A N 1
ATOM 1454 C CA . ALA A 1 186 ? 15.261 4.440 -29.246 1.00 75.25 186 ALA A CA 1
ATOM 1455 C C . ALA A 1 186 ? 15.538 2.935 -29.090 1.00 75.25 186 ALA A C 1
ATOM 1457 O O . ALA A 1 186 ? 16.272 2.370 -29.895 1.00 75.25 186 ALA A O 1
ATOM 1458 N N . GLU A 1 187 ? 14.878 2.275 -28.137 1.00 77.50 187 GLU A N 1
ATOM 1459 C CA . GLU A 1 187 ? 14.964 0.817 -27.947 1.00 77.50 187 GLU A CA 1
ATOM 1460 C C . GLU A 1 187 ? 14.504 0.055 -29.200 1.00 77.50 187 GLU A C 1
ATOM 1462 O O . GLU A 1 187 ? 15.141 -0.903 -29.637 1.00 77.50 187 GLU A O 1
ATOM 1467 N N . TYR A 1 188 ? 13.425 0.516 -29.837 1.00 75.81 188 TYR A N 1
ATOM 1468 C CA . TYR A 1 188 ? 12.915 -0.086 -31.070 1.00 75.81 188 TYR A CA 1
ATOM 1469 C C . TYR A 1 188 ? 13.860 0.123 -32.264 1.00 75.81 188 TYR A C 1
ATOM 1471 O O . TYR A 1 188 ? 14.000 -0.770 -33.098 1.00 75.81 188 TYR A O 1
ATOM 1479 N N . ARG A 1 189 ? 14.546 1.270 -32.351 1.00 77.94 189 ARG A N 1
ATOM 1480 C CA . ARG A 1 189 ? 15.580 1.506 -33.375 1.00 77.94 189 ARG A CA 1
ATOM 1481 C C . ARG A 1 189 ? 16.772 0.573 -33.205 1.00 77.94 189 ARG A C 1
ATOM 1483 O O . ARG A 1 189 ? 17.284 0.084 -34.207 1.00 77.94 189 ARG A O 1
ATOM 1490 N N . GLU A 1 190 ? 17.181 0.307 -31.968 1.00 81.25 190 GLU A N 1
ATOM 1491 C CA . GLU A 1 190 ? 18.283 -0.619 -31.705 1.00 81.25 190 GLU A CA 1
ATOM 1492 C C . GLU A 1 190 ? 17.906 -2.048 -32.099 1.00 81.25 190 GLU A C 1
ATOM 1494 O O . GLU A 1 190 ? 18.631 -2.703 -32.841 1.00 81.25 190 GLU A O 1
ATOM 1499 N N . ARG A 1 191 ? 16.700 -2.490 -31.733 1.00 80.19 191 ARG A N 1
ATOM 1500 C CA . ARG A 1 191 ? 16.198 -3.823 -32.096 1.00 80.19 191 ARG A CA 1
ATOM 1501 C C . ARG A 1 191 ? 16.041 -4.011 -33.610 1.00 80.19 191 ARG A C 1
ATOM 1503 O O . ARG A 1 191 ? 16.302 -5.094 -34.127 1.00 80.19 191 ARG A O 1
ATOM 1510 N N . LEU A 1 192 ? 15.665 -2.958 -34.343 1.00 76.38 192 LEU A N 1
ATOM 1511 C CA . LEU A 1 192 ? 15.682 -2.965 -35.812 1.00 76.38 192 LEU A CA 1
ATOM 1512 C C . LEU A 1 192 ? 17.092 -3.123 -36.372 1.00 76.38 192 LEU A C 1
ATOM 1514 O O . LEU A 1 192 ? 17.283 -3.904 -37.303 1.00 76.38 192 LEU A O 1
ATOM 1518 N N . ARG A 1 193 ? 18.068 -2.406 -35.805 1.00 82.31 193 ARG A N 1
ATOM 1519 C CA . ARG A 1 193 ? 19.472 -2.521 -36.206 1.00 82.31 193 ARG A CA 1
ATOM 1520 C C . ARG A 1 193 ? 19.990 -3.940 -35.967 1.00 82.31 193 ARG A C 1
ATOM 1522 O O . ARG A 1 193 ? 20.646 -4.484 -36.846 1.00 82.31 193 ARG A O 1
ATOM 1529 N N . GLU A 1 194 ? 19.646 -4.567 -34.845 1.00 83.81 194 GLU A N 1
ATOM 1530 C CA . GLU A 1 194 ? 20.007 -5.964 -34.563 1.00 83.81 194 GLU A CA 1
ATOM 1531 C C . GLU A 1 194 ? 19.413 -6.938 -35.589 1.00 83.81 194 GLU A C 1
ATOM 1533 O O . GLU A 1 194 ? 20.110 -7.828 -36.077 1.00 83.81 194 GLU A O 1
ATOM 1538 N N . ILE A 1 195 ? 18.134 -6.773 -35.950 1.00 78.31 195 ILE A N 1
ATOM 1539 C CA . ILE A 1 195 ? 17.489 -7.604 -36.979 1.00 78.31 195 ILE A CA 1
ATOM 1540 C C . ILE A 1 195 ? 18.171 -7.391 -38.338 1.00 78.31 195 ILE A C 1
ATOM 1542 O O . ILE A 1 195 ? 18.454 -8.366 -39.030 1.00 78.31 195 ILE A O 1
ATOM 1546 N N . GLN A 1 196 ? 18.490 -6.147 -38.707 1.00 77.62 196 GLN A N 1
ATOM 1547 C CA . GLN A 1 196 ? 19.208 -5.831 -39.948 1.00 77.62 196 GLN A CA 1
ATOM 1548 C C . GLN A 1 196 ? 20.607 -6.452 -39.979 1.00 77.62 196 GLN A C 1
ATOM 1550 O O . GLN A 1 196 ? 20.947 -7.123 -40.949 1.00 77.62 196 GLN A O 1
ATOM 1555 N N . GLN A 1 197 ? 21.378 -6.330 -38.897 1.00 84.88 197 GLN A N 1
ATOM 1556 C CA . GLN A 1 197 ? 22.700 -6.950 -38.783 1.00 84.88 197 GLN A CA 1
ATOM 1557 C C . GLN A 1 197 ? 22.633 -8.475 -38.891 1.00 84.88 197 GLN A C 1
ATOM 1559 O O . GLN A 1 197 ? 23.490 -9.087 -39.524 1.00 84.88 197 GLN A O 1
ATOM 1564 N N . ARG A 1 198 ? 21.603 -9.108 -38.316 1.00 82.88 198 ARG A N 1
ATOM 1565 C CA . ARG A 1 198 ? 21.386 -10.555 -38.468 1.00 82.88 198 ARG A CA 1
ATOM 1566 C C . ARG A 1 198 ? 21.079 -10.939 -39.910 1.00 82.88 198 ARG A C 1
ATOM 1568 O O . ARG A 1 198 ? 21.596 -11.949 -40.376 1.00 82.88 198 ARG A O 1
ATOM 1575 N N . VAL A 1 199 ? 20.282 -10.142 -40.622 1.00 78.38 199 VAL A N 1
ATOM 1576 C CA . VAL A 1 199 ? 20.007 -10.359 -42.052 1.00 78.38 199 VAL A CA 1
ATOM 1577 C C . VAL A 1 199 ? 21.288 -10.223 -42.877 1.00 78.38 199 VAL A C 1
ATOM 1579 O O . VAL A 1 199 ? 21.566 -11.096 -43.691 1.00 78.38 199 VAL A O 1
ATOM 1582 N N . GLU A 1 200 ? 22.092 -9.186 -42.634 1.00 82.69 200 GLU A N 1
ATOM 1583 C CA . GLU A 1 200 ? 23.362 -8.941 -43.338 1.00 82.69 200 GLU A CA 1
ATOM 1584 C C . GLU A 1 200 ? 24.415 -10.023 -43.062 1.00 82.69 200 GLU A C 1
ATOM 1586 O O . GLU A 1 200 ? 25.159 -10.410 -43.961 1.00 82.69 200 GLU A O 1
ATOM 1591 N N . ALA A 1 201 ? 24.460 -10.545 -41.833 1.00 85.12 201 ALA A N 1
ATOM 1592 C CA . ALA A 1 201 ? 25.350 -11.637 -41.445 1.00 85.12 201 ALA A CA 1
ATOM 1593 C C . ALA A 1 201 ? 24.878 -13.016 -41.941 1.00 85.12 201 ALA A C 1
ATOM 1595 O O . ALA A 1 201 ? 25.652 -13.977 -41.920 1.00 85.12 201 ALA A O 1
ATOM 1596 N N . THR A 1 202 ? 23.619 -13.144 -42.373 1.00 86.25 202 THR A N 1
ATOM 1597 C CA . THR A 1 202 ? 23.072 -14.413 -42.861 1.00 86.25 202 THR A CA 1
ATOM 1598 C C . THR A 1 202 ? 23.534 -14.667 -44.292 1.00 86.25 202 THR A C 1
ATOM 1600 O O . THR A 1 202 ? 23.438 -13.807 -45.166 1.00 86.25 202 THR A O 1
ATOM 1603 N N . ASN A 1 203 ? 24.009 -15.885 -44.564 1.00 85.62 203 ASN A N 1
ATOM 1604 C CA . ASN A 1 203 ? 24.389 -16.282 -45.915 1.00 85.62 203 ASN A CA 1
ATOM 1605 C C . ASN A 1 203 ? 23.167 -16.175 -46.857 1.00 85.62 203 ASN A C 1
ATOM 1607 O O . ASN A 1 203 ? 22.144 -16.797 -46.571 1.00 85.62 203 ASN A O 1
ATOM 1611 N N . PRO A 1 204 ? 23.261 -15.484 -48.010 1.00 84.56 204 PRO A N 1
ATOM 1612 C CA . PRO A 1 204 ? 22.148 -15.334 -48.953 1.00 84.56 204 PRO A CA 1
ATOM 1613 C C . PRO A 1 204 ? 21.549 -16.655 -49.458 1.00 84.56 204 PRO A C 1
ATOM 1615 O O . PRO A 1 204 ? 20.423 -16.685 -49.951 1.00 84.56 204 PRO A O 1
ATOM 1618 N N . ARG A 1 205 ? 22.305 -17.757 -49.370 1.00 87.94 205 ARG A N 1
ATOM 1619 C CA . ARG A 1 205 ? 21.857 -19.103 -49.761 1.00 87.94 205 ARG A CA 1
ATOM 1620 C C . ARG A 1 205 ? 21.119 -19.847 -48.645 1.00 87.94 205 ARG A C 1
ATOM 1622 O O . ARG A 1 205 ? 20.490 -20.868 -48.916 1.00 87.94 205 ARG A O 1
ATOM 1629 N N . ASP A 1 206 ? 21.162 -19.342 -47.416 1.00 87.31 206 ASP A N 1
ATOM 1630 C CA . ASP A 1 206 ? 20.453 -19.898 -46.266 1.00 87.31 206 ASP A CA 1
ATOM 1631 C C . ASP A 1 206 ? 19.031 -19.327 -46.181 1.00 87.31 206 ASP A C 1
ATOM 1633 O O . ASP A 1 206 ? 18.699 -18.419 -45.414 1.00 87.31 206 ASP A O 1
ATOM 1637 N N . THR A 1 207 ? 18.172 -19.874 -47.037 1.00 85.50 207 THR A N 1
ATOM 1638 C CA . THR A 1 207 ? 16.770 -19.457 -47.170 1.00 85.50 207 THR A CA 1
ATOM 1639 C C . THR A 1 207 ? 15.954 -19.651 -45.888 1.00 85.50 207 THR A C 1
ATOM 1641 O O . THR A 1 207 ? 14.981 -18.926 -45.674 1.00 85.50 207 THR A O 1
ATOM 1644 N N . CYS A 1 208 ? 16.348 -20.583 -45.013 1.00 84.88 208 CYS A N 1
ATOM 1645 C CA . CYS A 1 208 ? 15.666 -20.841 -43.747 1.00 84.88 208 CYS A CA 1
ATOM 1646 C C . CYS A 1 208 ? 15.916 -19.704 -42.748 1.00 84.88 208 CYS A C 1
ATOM 1648 O O . CYS A 1 208 ? 14.965 -19.124 -42.217 1.00 84.88 208 CYS A O 1
ATOM 1650 N N . ASN A 1 209 ? 17.182 -19.319 -42.561 1.00 78.06 209 ASN A N 1
ATOM 1651 C CA . ASN A 1 209 ? 17.545 -18.228 -41.656 1.00 78.06 209 ASN A CA 1
ATOM 1652 C C . ASN A 1 209 ? 17.062 -16.861 -42.158 1.00 78.06 209 ASN A C 1
ATOM 1654 O O . ASN A 1 209 ? 16.584 -16.050 -41.360 1.00 78.06 209 ASN A O 1
ATOM 1658 N N . LEU A 1 210 ? 17.073 -16.626 -43.474 1.00 77.69 210 LEU A N 1
ATOM 1659 C CA . LEU A 1 210 ? 16.479 -15.419 -44.062 1.00 77.69 210 LEU A CA 1
ATOM 1660 C C . LEU A 1 210 ? 14.971 -15.333 -43.801 1.00 77.69 210 LEU A C 1
ATOM 1662 O O . LEU A 1 210 ? 14.469 -14.284 -43.393 1.00 77.69 210 LEU A O 1
ATOM 1666 N N . LYS A 1 211 ? 14.242 -16.444 -43.975 1.00 85.12 211 LYS A N 1
ATOM 1667 C CA . LYS A 1 211 ? 12.804 -16.508 -43.680 1.00 85.12 211 LYS A CA 1
ATOM 1668 C C . LYS A 1 211 ? 12.523 -16.266 -42.197 1.00 85.12 211 LYS A C 1
ATOM 1670 O O . LYS A 1 211 ? 11.568 -15.567 -41.868 1.00 85.12 211 LYS A O 1
ATOM 1675 N N . HIS A 1 212 ? 13.358 -16.797 -41.306 1.00 83.06 212 HIS A N 1
ATOM 1676 C CA . HIS A 1 212 ? 13.235 -16.563 -39.869 1.00 83.06 212 HIS A CA 1
ATOM 1677 C C . HIS A 1 212 ? 13.454 -15.088 -39.495 1.00 83.06 212 HIS A C 1
ATOM 1679 O O . HIS A 1 212 ? 12.647 -14.518 -38.762 1.00 83.06 212 HIS A O 1
ATOM 1685 N N . CYS A 1 213 ? 14.479 -14.435 -40.052 1.00 75.44 213 CYS A N 1
ATOM 1686 C CA . CYS A 1 213 ? 14.716 -13.006 -39.826 1.00 75.44 213 CYS A CA 1
ATOM 1687 C C . CYS A 1 213 ? 13.567 -12.133 -40.354 1.00 75.44 213 CYS A C 1
ATOM 1689 O O . CYS A 1 213 ? 13.197 -11.149 -39.715 1.00 75.44 213 CYS A O 1
ATOM 1691 N N . TYR A 1 214 ? 12.965 -12.513 -41.485 1.00 80.56 214 TYR A N 1
ATOM 1692 C CA . TYR A 1 214 ? 11.802 -11.818 -42.039 1.00 80.56 214 TYR A CA 1
ATOM 1693 C C . TYR A 1 214 ? 10.561 -11.936 -41.141 1.00 80.56 214 TYR A C 1
ATOM 1695 O O . TYR A 1 214 ? 9.872 -10.943 -40.919 1.00 80.56 214 TYR A O 1
ATOM 1703 N N . LEU A 1 215 ? 10.302 -13.118 -40.570 1.00 83.88 215 LEU A N 1
ATOM 1704 C CA . LEU A 1 215 ? 9.208 -13.312 -39.610 1.00 83.88 215 LEU A CA 1
ATOM 1705 C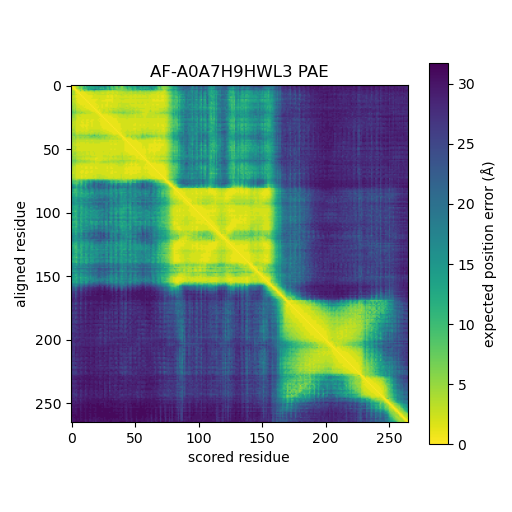 C . LEU A 1 215 ? 9.425 -12.491 -38.331 1.00 83.88 215 LEU A C 1
ATOM 1707 O O . LEU A 1 215 ? 8.514 -11.797 -37.893 1.00 83.88 215 LEU A O 1
ATOM 1711 N N . LEU A 1 216 ? 10.651 -12.479 -37.794 1.00 79.69 216 LEU A N 1
ATOM 1712 C CA . LEU A 1 216 ? 11.005 -11.636 -36.646 1.00 79.69 216 LEU A CA 1
ATOM 1713 C C . LEU A 1 216 ? 10.787 -10.145 -36.931 1.00 79.69 216 LEU A C 1
ATOM 1715 O O . LEU A 1 216 ? 10.291 -9.417 -36.072 1.00 79.69 216 LEU A O 1
ATOM 1719 N N . TYR A 1 217 ? 11.137 -9.688 -38.135 1.00 80.69 217 TYR A N 1
ATOM 1720 C CA . TYR A 1 217 ? 10.874 -8.319 -38.571 1.00 80.69 217 TYR A CA 1
ATOM 1721 C C . TYR A 1 217 ? 9.369 -8.025 -38.653 1.00 80.69 217 TYR A C 1
ATOM 1723 O O . TYR A 1 217 ? 8.919 -6.978 -38.192 1.00 80.69 217 TYR A O 1
ATOM 1731 N N . GLN A 1 218 ? 8.577 -8.948 -39.201 1.00 82.88 218 GLN A N 1
ATOM 1732 C CA . GLN A 1 218 ? 7.130 -8.788 -39.336 1.00 82.88 218 GLN A CA 1
ATOM 1733 C C . GLN A 1 218 ? 6.425 -8.725 -37.972 1.00 82.88 218 GLN A C 1
ATOM 1735 O O . GLN A 1 218 ? 5.624 -7.815 -37.745 1.00 82.88 218 GLN A O 1
ATOM 1740 N N . ASP A 1 219 ? 6.763 -9.628 -37.050 1.00 82.38 219 ASP A N 1
ATOM 1741 C CA . ASP A 1 219 ? 6.231 -9.639 -35.681 1.00 82.38 219 ASP A CA 1
ATOM 1742 C C . ASP A 1 219 ? 6.595 -8.347 -34.939 1.00 82.38 219 ASP A C 1
ATOM 1744 O O . ASP A 1 219 ? 5.764 -7.728 -34.268 1.00 82.38 219 ASP A O 1
ATOM 1748 N N . PHE A 1 220 ? 7.834 -7.886 -35.120 1.00 79.25 220 PHE A N 1
ATOM 1749 C CA . PHE A 1 220 ? 8.303 -6.626 -34.561 1.00 79.25 220 PHE A CA 1
ATOM 1750 C C . PHE A 1 220 ? 7.520 -5.418 -35.105 1.00 79.25 220 PHE A C 1
ATOM 1752 O O . PHE A 1 220 ? 7.127 -4.541 -34.331 1.00 79.25 220 PHE A O 1
ATOM 1759 N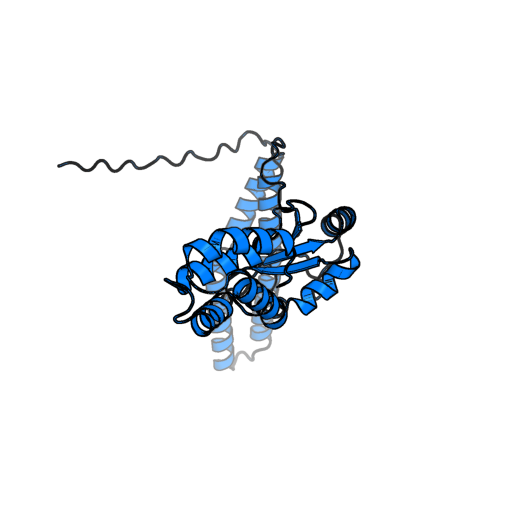 N . MET A 1 221 ? 7.245 -5.371 -36.413 1.00 77.56 221 MET A N 1
ATOM 1760 C CA . MET A 1 221 ? 6.460 -4.293 -37.028 1.00 77.56 221 MET A CA 1
ATOM 1761 C C . MET A 1 221 ? 5.010 -4.279 -36.528 1.00 77.56 221 MET A C 1
ATOM 1763 O O . MET A 1 221 ? 4.476 -3.206 -36.238 1.00 77.56 221 MET A O 1
ATOM 1767 N N . GLN A 1 222 ? 4.394 -5.447 -36.325 1.00 81.62 222 GLN A N 1
ATOM 1768 C CA . GLN A 1 222 ? 3.062 -5.542 -35.717 1.00 81.62 222 GLN A CA 1
ATOM 1769 C C . GLN A 1 222 ? 3.051 -5.041 -34.266 1.00 81.62 222 GLN A C 1
ATOM 1771 O O . GLN A 1 222 ? 2.133 -4.327 -33.853 1.00 81.62 222 GLN A O 1
ATOM 1776 N N . GLU A 1 223 ? 4.081 -5.367 -33.481 1.00 79.75 223 GLU A N 1
ATOM 1777 C CA . GLU A 1 223 ? 4.227 -4.861 -32.112 1.00 79.75 223 GLU A CA 1
ATOM 1778 C C . GLU A 1 223 ? 4.407 -3.331 -32.092 1.00 79.75 223 GLU A C 1
ATOM 1780 O O . GLU A 1 223 ? 3.812 -2.636 -31.259 1.00 79.75 223 GLU A O 1
ATOM 1785 N N . PHE A 1 224 ? 5.189 -2.796 -33.033 1.00 74.19 224 PHE A N 1
ATOM 1786 C CA . PHE A 1 224 ? 5.438 -1.363 -33.199 1.00 74.19 224 PHE A CA 1
ATOM 1787 C C . PHE A 1 224 ? 4.160 -0.581 -33.540 1.00 74.19 224 PHE A C 1
ATOM 1789 O O . PHE A 1 224 ? 3.887 0.464 -32.933 1.00 74.19 224 PHE A O 1
ATOM 1796 N N . GLU A 1 225 ? 3.339 -1.108 -34.453 1.00 74.44 225 GLU A N 1
ATOM 1797 C CA . GLU A 1 225 ? 2.028 -0.545 -34.795 1.00 74.44 225 GLU A CA 1
ATOM 1798 C C . GLU A 1 225 ? 1.056 -0.609 -33.615 1.00 74.44 225 GLU A C 1
ATOM 1800 O O . GLU A 1 225 ? 0.449 0.405 -33.254 1.00 74.44 225 GLU A O 1
ATOM 1805 N N . LYS A 1 226 ? 0.966 -1.763 -32.942 1.00 78.38 226 LYS A N 1
ATOM 1806 C CA . LYS A 1 226 ? 0.084 -1.965 -31.781 1.00 78.38 226 LYS A CA 1
ATOM 1807 C C . LYS A 1 226 ? 0.389 -0.990 -30.641 1.00 78.38 226 LYS A C 1
ATOM 1809 O O . LYS A 1 226 ? -0.531 -0.518 -29.972 1.00 78.38 226 LYS A O 1
ATOM 1814 N N . LYS A 1 227 ? 1.663 -0.642 -30.427 1.00 72.62 227 LYS A N 1
ATOM 1815 C CA . LYS A 1 227 ? 2.092 0.331 -29.400 1.00 72.62 227 LYS A CA 1
ATOM 1816 C C . LYS A 1 227 ? 2.010 1.798 -29.843 1.00 72.62 227 LYS A C 1
ATOM 1818 O O . LYS A 1 227 ? 2.357 2.689 -29.054 1.00 72.62 227 LYS A O 1
ATOM 1823 N N . GLN A 1 228 ? 1.521 2.058 -31.059 1.00 69.06 228 GLN A N 1
ATOM 1824 C CA . GLN A 1 228 ? 1.358 3.388 -31.653 1.00 69.06 228 GLN A CA 1
ATOM 1825 C C . GLN A 1 228 ? 2.653 4.219 -31.648 1.00 69.06 228 GLN A C 1
ATOM 1827 O O . GLN A 1 228 ? 2.624 5.430 -31.438 1.00 69.06 228 GLN A O 1
ATOM 1832 N N . LEU A 1 229 ? 3.806 3.586 -31.878 1.00 66.88 229 LEU A N 1
ATOM 1833 C CA . LEU A 1 229 ? 5.120 4.249 -31.863 1.00 66.88 229 LEU A CA 1
ATOM 1834 C C . LEU A 1 229 ? 5.491 4.898 -33.209 1.00 66.88 229 LEU A C 1
ATOM 1836 O O . LEU A 1 229 ? 6.652 5.202 -33.466 1.00 66.88 229 LEU A O 1
ATOM 1840 N N . THR A 1 230 ? 4.505 5.139 -34.077 1.00 69.00 230 THR A N 1
ATOM 1841 C CA . THR A 1 230 ? 4.752 5.710 -35.405 1.00 69.00 230 THR A CA 1
ATOM 1842 C C . THR A 1 230 ? 5.362 7.120 -35.315 1.00 69.00 230 THR A C 1
ATOM 1844 O O . THR A 1 230 ? 4.916 7.933 -34.496 1.00 69.00 230 THR A O 1
ATOM 1847 N N . PRO A 1 231 ? 6.327 7.469 -36.192 1.00 59.44 231 PRO A N 1
ATOM 1848 C CA . PRO A 1 231 ? 6.917 8.809 -36.239 1.00 59.44 231 PRO A CA 1
ATOM 1849 C C . PRO A 1 231 ? 5.866 9.922 -36.336 1.00 59.44 231 PRO A C 1
ATOM 1851 O O . PRO A 1 231 ? 5.978 10.947 -35.672 1.00 59.44 231 PRO A O 1
ATOM 1854 N N . VAL A 1 232 ? 4.787 9.688 -37.090 1.00 67.19 232 VAL A N 1
ATOM 1855 C CA . VAL A 1 232 ? 3.660 10.620 -37.252 1.00 67.19 232 VAL A CA 1
ATOM 1856 C C . VAL A 1 232 ? 3.005 10.973 -35.912 1.00 67.19 232 VAL A C 1
ATOM 1858 O O . VAL A 1 232 ? 2.634 12.126 -35.684 1.00 67.19 232 VAL A O 1
ATOM 1861 N N . LEU A 1 233 ? 2.861 10.003 -35.008 1.00 65.00 233 LEU A N 1
ATOM 1862 C CA . LEU A 1 233 ? 2.223 10.212 -33.709 1.00 65.00 233 LEU A CA 1
ATOM 1863 C C . LEU A 1 233 ? 3.142 10.971 -32.741 1.00 65.00 233 LEU A C 1
ATOM 1865 O O . LEU A 1 233 ? 2.665 11.832 -32.001 1.00 65.00 233 LEU A O 1
ATOM 1869 N N . LEU A 1 234 ? 4.455 10.726 -32.812 1.00 57.78 234 LEU A N 1
ATOM 1870 C CA . LEU A 1 234 ? 5.466 11.495 -32.080 1.00 57.78 234 LEU A CA 1
ATOM 1871 C C . LEU A 1 234 ? 5.522 12.953 -32.542 1.00 57.78 234 LEU A C 1
ATOM 1873 O O . LEU A 1 234 ? 5.467 13.848 -31.702 1.00 57.78 234 LEU A O 1
ATOM 1877 N N . TYR A 1 235 ? 5.518 13.206 -33.854 1.00 65.56 235 TYR A N 1
ATOM 1878 C CA . TYR A 1 235 ? 5.434 14.567 -34.395 1.00 65.56 235 TYR A CA 1
ATOM 1879 C C . TYR A 1 235 ? 4.142 15.274 -33.970 1.00 65.56 235 TYR A C 1
ATOM 1881 O O . TYR A 1 235 ? 4.170 16.447 -33.609 1.00 65.56 235 TYR A O 1
ATOM 1889 N N . ARG A 1 236 ? 3.000 14.570 -33.931 1.00 70.12 236 ARG A N 1
ATOM 1890 C CA . ARG A 1 236 ? 1.741 15.138 -33.414 1.00 70.12 236 ARG A CA 1
ATOM 1891 C C . ARG A 1 236 ? 1.817 15.489 -31.928 1.00 70.12 236 ARG A C 1
ATOM 1893 O O . ARG A 1 236 ? 1.283 16.524 -31.538 1.00 70.12 236 ARG A O 1
ATOM 1900 N N . LEU A 1 237 ? 2.440 14.649 -31.101 1.00 62.88 237 LEU A N 1
ATOM 1901 C CA . LEU A 1 237 ? 2.637 14.924 -29.672 1.00 62.88 237 LEU A CA 1
ATOM 1902 C C . LEU A 1 237 ? 3.598 16.097 -29.450 1.00 62.88 237 LEU A C 1
ATOM 1904 O O . LEU A 1 237 ? 3.313 16.965 -28.629 1.00 62.88 237 LEU A O 1
ATOM 1908 N N . GLN A 1 238 ? 4.683 16.159 -30.220 1.00 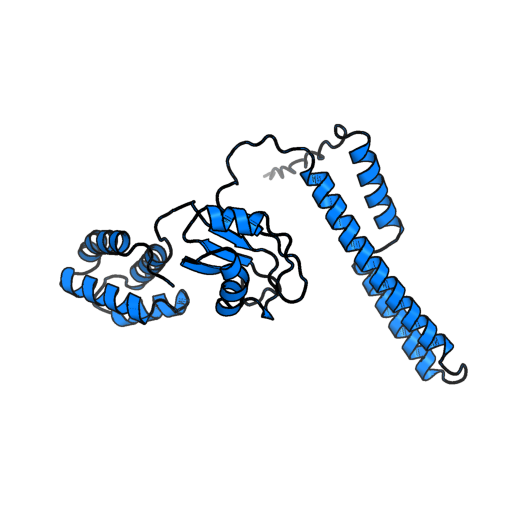67.25 238 GLN A N 1
ATOM 1909 C CA . GLN A 1 238 ? 5.653 17.250 -30.184 1.00 67.25 238 GLN A CA 1
ATOM 1910 C C . GLN A 1 238 ? 5.028 18.579 -30.627 1.00 67.25 238 GLN A C 1
ATOM 1912 O O . GLN A 1 238 ? 5.181 19.577 -29.930 1.00 67.25 238 GLN A O 1
ATOM 1917 N N . ASN A 1 239 ? 4.244 18.582 -31.709 1.00 69.69 239 ASN A N 1
ATOM 1918 C CA . ASN A 1 239 ? 3.509 19.767 -32.153 1.00 69.69 239 ASN A CA 1
ATOM 1919 C C . ASN A 1 239 ? 2.486 20.218 -31.107 1.00 69.69 239 ASN A C 1
ATOM 1921 O O . ASN A 1 239 ? 2.434 21.398 -30.789 1.00 69.69 239 ASN A O 1
ATOM 1925 N N . LYS A 1 240 ? 1.728 19.294 -30.497 1.00 68.88 240 LYS A N 1
ATOM 1926 C CA . LYS A 1 240 ? 0.810 19.631 -29.394 1.00 68.88 240 LYS A CA 1
ATOM 1927 C C . LYS A 1 240 ? 1.534 20.244 -28.195 1.00 68.88 240 LYS A C 1
ATOM 1929 O O . LYS A 1 240 ? 1.017 21.182 -27.598 1.00 68.88 240 LYS A O 1
ATOM 1934 N N . LEU A 1 241 ? 2.712 19.728 -27.846 1.00 64.31 241 LEU A N 1
ATOM 1935 C CA . LEU A 1 241 ? 3.556 20.289 -26.789 1.00 64.31 241 LEU A CA 1
ATOM 1936 C C . LEU A 1 241 ? 4.048 21.694 -27.135 1.00 64.31 241 LEU A C 1
ATOM 1938 O O . LEU A 1 241 ? 4.035 22.564 -26.271 1.00 64.31 241 LEU A O 1
ATOM 1942 N N . GLN A 1 242 ? 4.455 21.917 -28.382 1.00 68.00 242 GLN A N 1
ATOM 1943 C CA . GLN A 1 242 ? 4.913 23.218 -28.859 1.00 68.00 242 GLN A CA 1
ATOM 1944 C C . GLN A 1 242 ? 3.774 24.248 -28.837 1.00 68.00 242 GLN A C 1
ATOM 1946 O O . GLN A 1 242 ? 3.927 25.314 -28.252 1.00 68.00 242 GLN A O 1
ATOM 1951 N N . THR A 1 243 ? 2.591 23.888 -29.344 1.00 69.44 243 THR A N 1
ATOM 1952 C CA . THR A 1 243 ? 1.399 24.751 -29.307 1.00 69.44 243 THR A CA 1
ATOM 1953 C C . THR A 1 243 ? 0.977 25.093 -27.876 1.00 69.44 243 THR A C 1
ATOM 1955 O O . THR A 1 243 ? 0.611 26.228 -27.601 1.00 69.44 243 THR A O 1
ATOM 1958 N N . LEU A 1 244 ? 1.069 24.141 -26.941 1.00 61.75 244 LEU A N 1
ATOM 1959 C CA . LEU A 1 244 ? 0.778 24.380 -25.522 1.00 61.75 244 LEU A CA 1
ATOM 1960 C C . LEU A 1 244 ? 1.821 25.259 -24.817 1.00 61.75 244 LEU A C 1
ATOM 1962 O O . LEU A 1 244 ? 1.481 25.929 -23.845 1.00 61.75 244 LEU A O 1
ATOM 1966 N N . LYS A 1 245 ? 3.079 25.248 -25.278 1.00 61.62 245 LYS A N 1
ATOM 1967 C CA . LYS A 1 245 ? 4.126 26.164 -24.798 1.00 61.62 245 LYS A CA 1
ATOM 1968 C C . LYS A 1 245 ? 3.913 27.588 -25.306 1.00 61.62 245 LYS A C 1
ATOM 1970 O O . LYS A 1 245 ? 4.212 28.528 -24.578 1.00 61.62 245 LYS A O 1
ATOM 1975 N N . GLU A 1 246 ? 3.433 27.730 -26.538 1.00 71.88 246 GLU A N 1
ATOM 1976 C CA . GLU A 1 246 ? 3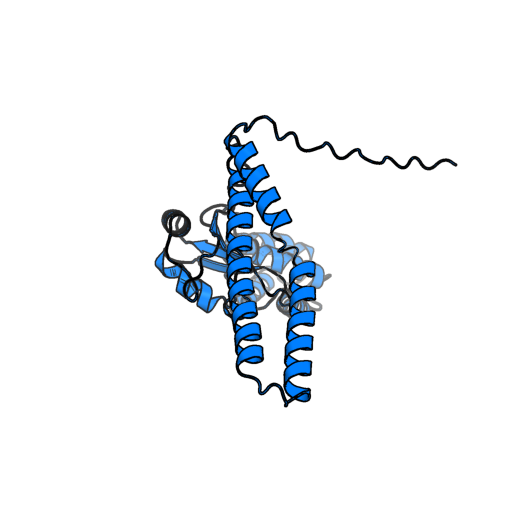.267 29.020 -27.213 1.00 71.88 246 GLU A CA 1
ATOM 1977 C C . GLU A 1 246 ? 1.949 29.720 -26.845 1.00 71.88 246 GLU A C 1
ATOM 1979 O O . GLU A 1 246 ? 1.950 30.934 -26.662 1.00 71.88 246 GLU A O 1
ATOM 1984 N N . ASP A 1 247 ? 0.848 28.980 -26.657 1.00 57.56 247 ASP A N 1
ATOM 1985 C CA . ASP A 1 247 ? -0.431 29.536 -26.193 1.00 57.56 247 ASP A CA 1
ATOM 1986 C C . ASP A 1 247 ? -1.154 28.604 -25.193 1.00 57.56 247 ASP A C 1
ATOM 1988 O O . ASP A 1 247 ? -1.962 27.744 -25.570 1.00 57.56 247 ASP A O 1
ATOM 1992 N N . PRO A 1 248 ? -0.912 28.788 -23.881 1.00 56.56 248 PRO A N 1
ATOM 1993 C CA . PRO A 1 248 ? -1.522 27.976 -22.830 1.00 56.56 248 PRO A CA 1
ATOM 1994 C C . PRO A 1 248 ? -3.056 28.082 -22.744 1.00 56.56 248 PRO A C 1
ATOM 1996 O O . PRO A 1 248 ? -3.684 27.245 -22.095 1.00 56.56 248 PRO A O 1
ATOM 1999 N N . LYS A 1 249 ? -3.684 29.102 -23.356 1.00 55.94 249 LYS A N 1
ATOM 2000 C CA . LYS A 1 249 ? -5.123 29.397 -23.200 1.00 55.94 249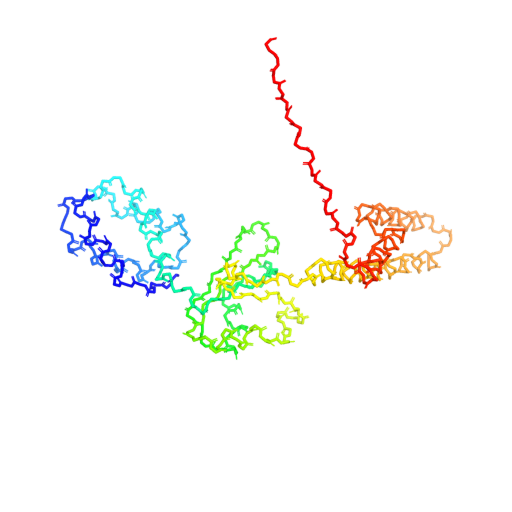 LYS A CA 1
ATOM 2001 C C . LYS A 1 249 ? -6.027 28.667 -24.201 1.00 55.94 249 LYS A C 1
ATOM 2003 O O . LYS A 1 249 ? -7.234 28.609 -23.978 1.00 55.94 249 LYS A O 1
ATOM 2008 N N . MET A 1 250 ? -5.482 28.069 -25.263 1.00 51.53 250 MET A N 1
ATOM 2009 C CA . MET A 1 250 ? -6.284 27.390 -26.296 1.00 51.53 250 MET A CA 1
ATOM 2010 C C . MET A 1 250 ? -6.771 25.979 -25.922 1.00 51.53 250 MET A C 1
ATOM 2012 O O . MET A 1 250 ? -7.598 25.405 -26.632 1.00 51.53 250 MET A O 1
ATOM 2016 N N . TYR A 1 251 ? -6.319 25.396 -24.807 1.00 49.59 251 TYR A N 1
ATOM 2017 C CA . TYR A 1 251 ? -6.692 24.026 -24.440 1.00 49.59 251 TYR A CA 1
ATOM 2018 C C . TYR A 1 251 ? -7.997 23.958 -23.633 1.00 49.59 251 TYR A C 1
ATOM 2020 O O . TYR A 1 251 ? -8.027 23.575 -22.463 1.00 49.59 251 TYR A O 1
ATOM 2028 N N . VAL A 1 252 ? -9.118 24.292 -24.273 1.00 45.44 252 VAL A N 1
ATOM 2029 C CA . VAL A 1 252 ? -10.448 23.987 -23.729 1.00 45.44 252 VAL A CA 1
ATOM 2030 C C . VAL A 1 252 ? -10.736 22.512 -24.010 1.00 45.44 252 VAL A C 1
ATOM 2032 O O . VAL A 1 252 ? -10.930 22.115 -25.159 1.00 45.44 252 VAL A O 1
ATOM 2035 N N . LYS A 1 253 ? -10.745 21.667 -22.966 1.00 44.16 253 LYS A N 1
ATOM 2036 C CA . LYS A 1 253 ? -11.177 20.262 -23.090 1.00 44.16 253 LYS A CA 1
ATOM 2037 C C . LYS A 1 253 ? -12.538 20.227 -23.804 1.00 44.16 253 LYS A C 1
ATOM 2039 O O . LYS A 1 253 ? -13.461 20.895 -23.334 1.00 44.16 253 LYS A O 1
ATOM 2044 N N . PRO A 1 254 ? -12.715 19.439 -24.881 1.00 42.94 254 PRO A N 1
ATOM 2045 C CA . PRO A 1 254 ? -14.024 19.295 -25.496 1.00 42.94 254 PRO A CA 1
ATOM 2046 C C . PRO A 1 254 ? -14.994 18.729 -24.454 1.00 42.94 254 PRO A C 1
ATOM 2048 O O . PRO A 1 254 ? -14.779 17.643 -23.906 1.00 42.94 254 PRO A O 1
ATOM 2051 N N . LYS A 1 255 ? -16.042 19.502 -24.146 1.00 37.44 255 LYS A N 1
ATOM 2052 C CA . LYS A 1 255 ? -17.154 19.086 -23.287 1.00 37.44 255 LYS A CA 1
ATOM 2053 C C . LYS A 1 255 ? -17.735 17.813 -23.905 1.00 37.44 255 LYS A C 1
ATOM 2055 O O . LYS A 1 255 ? -18.293 17.861 -24.999 1.00 37.44 255 LYS A O 1
ATOM 2060 N N . LYS A 1 256 ? -17.569 16.664 -23.244 1.00 38.09 256 LYS A N 1
ATOM 2061 C CA . LYS A 1 256 ? -18.217 15.422 -23.676 1.00 38.09 256 LYS A CA 1
ATOM 2062 C C . LYS A 1 256 ? -19.725 15.657 -23.616 1.00 38.09 256 LYS A C 1
ATOM 2064 O O . LYS A 1 256 ? -20.267 15.830 -22.528 1.00 38.09 256 LYS A O 1
ATOM 2069 N N . ALA A 1 257 ? -20.376 15.712 -24.775 1.00 41.12 257 ALA A N 1
ATOM 2070 C CA . ALA A 1 257 ? -21.825 15.766 -24.855 1.00 41.12 257 ALA A CA 1
ATOM 2071 C C . ALA A 1 257 ? -22.383 14.502 -24.189 1.00 41.12 257 ALA A C 1
ATOM 2073 O O . ALA A 1 257 ? -22.108 13.382 -24.623 1.00 41.12 257 ALA A O 1
ATOM 2074 N N . SER A 1 258 ? -23.114 14.685 -23.093 1.00 42.38 258 SER A N 1
ATOM 2075 C CA . SER A 1 258 ? -23.868 13.626 -22.442 1.00 42.38 258 SER A CA 1
ATOM 2076 C C . SER A 1 258 ? -24.941 13.141 -23.413 1.00 42.38 258 SER A C 1
ATOM 2078 O O . SER A 1 258 ? -25.912 13.837 -23.706 1.00 42.38 258 SER A O 1
ATOM 2080 N N . VAL A 1 259 ? -24.760 11.934 -23.947 1.00 43.91 259 VAL A N 1
ATOM 2081 C CA . VAL A 1 259 ? -25.795 11.249 -24.724 1.00 43.91 259 VAL A CA 1
ATOM 2082 C C . VAL A 1 259 ? -26.887 10.826 -23.743 1.00 43.91 259 VAL A C 1
ATOM 2084 O O . VAL A 1 259 ? -26.849 9.743 -23.163 1.00 43.91 259 VAL A O 1
ATOM 2087 N N . SER A 1 260 ? -27.849 11.718 -23.518 1.00 42.91 260 SER A N 1
ATOM 2088 C CA . SER A 1 260 ? -29.089 11.410 -22.813 1.00 42.91 260 SER A CA 1
ATOM 2089 C C . SER A 1 260 ? -29.948 10.537 -23.732 1.00 42.91 260 SER A C 1
ATOM 2091 O O . SER A 1 260 ? -30.650 11.032 -24.615 1.00 42.91 260 SER A O 1
ATOM 2093 N N . LYS A 1 261 ? -29.856 9.211 -23.577 1.00 46.75 261 LYS A N 1
ATOM 2094 C CA . LYS A 1 261 ? -30.826 8.280 -24.164 1.00 46.75 261 LYS A CA 1
ATOM 2095 C C . LYS A 1 261 ? -32.150 8.447 -23.418 1.00 46.75 261 LYS A C 1
ATOM 2097 O O . LYS A 1 261 ? -32.359 7.837 -22.375 1.00 46.75 261 LYS A O 1
ATOM 2102 N N . ARG A 1 262 ? -33.049 9.274 -23.958 1.00 50.16 262 ARG A N 1
ATOM 2103 C CA . ARG A 1 262 ? -34.479 9.197 -23.634 1.00 50.16 262 ARG A CA 1
ATOM 2104 C C . ARG A 1 262 ? -35.019 7.882 -24.194 1.00 50.16 262 ARG A C 1
ATOM 2106 O O . ARG A 1 262 ? -35.078 7.720 -25.411 1.00 50.16 262 ARG A O 1
ATOM 2113 N N . LEU A 1 263 ? -35.412 6.971 -23.303 1.00 49.50 263 LEU A N 1
ATOM 2114 C CA . LEU A 1 263 ? -36.390 5.937 -23.625 1.00 49.50 263 LEU A CA 1
ATOM 2115 C C . LEU A 1 263 ? -37.664 6.633 -24.126 1.00 49.50 263 LEU A C 1
ATOM 2117 O O . LEU A 1 263 ? -38.169 7.546 -23.470 1.00 49.50 263 LEU A O 1
ATOM 2121 N N . LYS A 1 264 ? -38.169 6.204 -25.281 1.00 51.91 264 LYS A N 1
ATOM 2122 C CA . LYS A 1 264 ? -39.574 6.379 -25.640 1.00 51.91 264 LYS A CA 1
ATOM 2123 C C . LYS A 1 264 ? -40.275 5.041 -25.415 1.00 51.91 264 LYS A C 1
ATOM 2125 O O . LYS A 1 264 ? -39.735 4.007 -25.799 1.00 51.91 264 LYS A O 1
ATOM 2130 N N . THR A 1 265 ? -41.407 5.164 -24.728 1.00 58.59 265 THR A N 1
ATOM 2131 C CA . THR A 1 265 ? -42.548 4.246 -24.595 1.00 58.59 265 THR A CA 1
ATOM 2132 C C . THR A 1 265 ? -42.825 3.405 -25.823 1.00 58.59 265 THR A C 1
ATOM 2134 O O . THR A 1 265 ? -42.799 4.005 -26.925 1.00 58.59 265 THR A O 1
#

Foldseek 3Di:
DDQQCPPQLLVVLVPVVVVFFPDDSVVVSVVVSVVCVVCVVDDLVVQLVVQCVVCPVGTHPSNVVSNVSVVNSVCRPPCLPQKKKWWFDFLVCLDQVNVCVQLCVLHAWPDKAWADDNPDRITMMMIGHPHRSSVVSSQPDPDATDVRHDIHMDRRPPPPPDDPPDLVPVLVVLVVVLVVLVVVVVVLVVVVVVLVVQCVPDDPPPPVSNVVSVVVVVVSVVVCVVVVSDPVVSVVSVVVSVVCVVDVPPPDPPDPPPPPPDDDD

Nearest PDB structures (foldseek):
  2f9j-assembly2_B  TM=6.296E-01  e=2.924E-04  Homo sapiens
  3lqv-assembly1_A  TM=6.336E-01  e=9.271E-04  Homo sapiens
  2ghp-assembly2_F  TM=7.818E-01  e=5.876E-03  Saccharomyces cerevisiae
  2qfj-assembly1_A  TM=6.775E-01  e=2.203E-03  Homo sapiens
  2ghp-assembly1_D  TM=6.224E-01  e=1.749E-03  Saccharomyces cerevisiae

Radius of gyration: 27.81 Å; Cα contacts (8 Å, |Δi|>4): 236; chains: 1; bounding box: 68×50×80 Å

Mean predicted aligned error: 18.12 Å

Organism: NCBI:txid48254

pLDDT: mean 79.53, std 16.23, range [35.03, 96.5]

Secondary structure (DSSP, 8-state):
---S-HHHHHHHHHHHHHHH-SS-HHHHHHHHHHHHHHHTTS-HHHHHHHHHHHSTTTSTTHHHHHHHHHHHHH------SSEEEEEEEETTT--HHHHHHHHGGGS-EEEEEEES-TT-SEEEEEEEESSHHHHHHHHH----BTTTBPPEEEETTTTSS-----THHHHHHHHHHHHHHHHHHHHHHHHHHHHHHHHHHS-TT-HHHHHHHHHHHHHHHHHHHHTT--HHHHHHHHHHHHHHHH-TT----------------

Sequence (265 aa):
MFVEDREGIVGWLEKTLPEVSEADVSLLKDFLLEFLEEHSDKGKDAFVDAVCLLLDGIVDDSRPFAEEFYEKVCSGPADVGNWVTVYDLPAHVCRQKLIIREFEQFGQICTCKVCGSVSQDRRNALIKFVDRASVEACLRSSVPFFNDRFVQVDAVGRADAEQPQPMGSALGQLSTQLNVKSRQLAEYRERLREIQQRVEATNPRDTCNLKHCYLLYQDFMQEFEKKQLTPVLLYRLQNKLQTLKEDPKMYVKPKKASVSKRLKT

Solvent-accessible surface area (backbone atoms only — not comparable to full-atom values): 15417 Å² total; per-residue (Å²): 89,71,76,74,33,60,65,61,48,50,56,48,46,72,62,48,40,71,78,37,29,91,58,66,54,69,62,53,48,54,52,52,54,53,47,44,75,78,47,31,77,53,54,71,68,64,39,30,53,51,45,25,66,73,30,61,94,51,32,65,66,30,57,68,52,26,50,51,50,51,47,48,52,70,56,31,73,89,63,62,64,30,32,34,37,37,40,75,38,44,55,91,60,68,42,63,72,56,47,48,66,68,52,43,84,43,38,62,66,74,48,68,45,80,44,73,60,91,88,40,67,53,29,34,33,42,37,30,34,76,42,58,66,28,41,55,47,52,63,68,54,84,74,58,43,88,88,78,32,83,64,55,62,44,64,50,78,69,84,79,67,89,63,83,75,63,82,55,59,66,54,48,52,49,48,51,50,48,52,53,53,50,51,52,48,51,56,52,52,51,54,50,50,53,52,50,52,51,53,71,72,44,59,90,83,44,60,66,62,52,52,51,50,51,50,54,50,52,56,49,50,53,52,42,59,75,68,60,67,47,69,70,54,53,52,50,51,51,49,53,52,50,50,47,70,76,44,71,82,74,76,69,76,81,78,79,76,79,82,77,80,76,85,77,133